Protein AF-0000000082583449 (afdb_homodimer)

InterPro domains:
  IPR032808 DoxX family [PF07681] (13-116)

Organism: NCBI:txid2716538

Sequence (342 aa):
MKFFRDKRFAILWTVLRIWLGYEWISAAIEKVSNPTWVGSKAGVAITGFLKGSLSKATGDHPLVQGWYASFVQSVALPNAKVFSYLVAYGELLVGISLILGALTIVGLLAGAFMNLNYMLAGTTSTNPNLYTVAILLMAAGSNAYIFGLDKFIVPRLSKLFNKNSNIKTLTMKFFRDKRFAILWTVLRIWLGYEWISAAIEKVSNPTWVGSKAGVAITGFLKGSLSKATGDHPLVQGWYASFVQSVALPNAKVFSYLVAYGELLVGISLILGALTIVGLLAGAFMNLNYMLAGTTSTNPNLYTVAILLMAAGSNAYIFGLDKFIVPRLSKLFNKNSNIKTLT

Structure (mmCIF, N/CA/C/O backbone):
data_AF-0000000082583449-model_v1
#
loop_
_entity.id
_entity.type
_entity.pdbx_description
1 polymer 'DoxX family membrane protein'
#
loop_
_atom_site.group_PDB
_atom_site.id
_atom_site.type_symbol
_atom_site.label_atom_id
_atom_site.label_alt_id
_atom_site.label_comp_id
_atom_site.label_asym_id
_atom_site.label_entity_id
_atom_site.label_seq_id
_atom_site.pdbx_PDB_ins_code
_atom_site.Cartn_x
_atom_site.Cartn_y
_atom_site.Cartn_z
_atom_site.occupancy
_atom_site.B_iso_or_equiv
_atom_site.auth_seq_id
_atom_site.auth_comp_id
_atom_site.auth_asym_id
_atom_site.auth_atom_id
_atom_site.pdbx_PDB_model_num
ATOM 1 N N . MET A 1 1 ? -4.109 26.031 0.814 1 35.31 1 MET A N 1
ATOM 2 C CA . MET A 1 1 ? -5.43 25.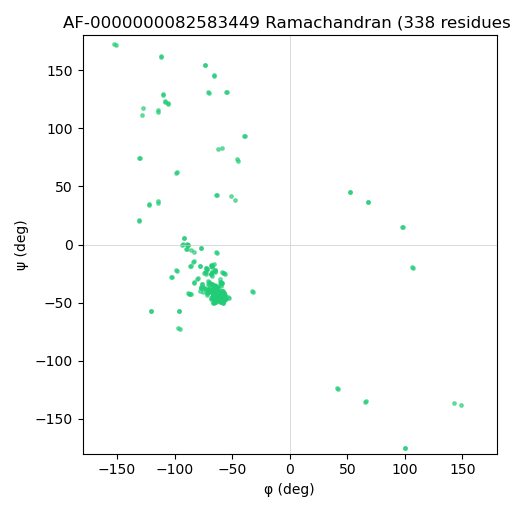406 0.814 1 35.31 1 MET A CA 1
ATOM 3 C C . MET A 1 1 ? -6.16 25.688 -0.494 1 35.31 1 MET A C 1
ATOM 5 O O . MET A 1 1 ? -7.145 25.016 -0.812 1 35.31 1 MET A O 1
ATOM 9 N N . LYS A 1 2 ? -5.793 26.859 -0.984 1 42.44 2 LYS A N 1
ATOM 10 C CA . LYS A 1 2 ? -6.324 27.453 -2.207 1 42.44 2 LYS A CA 1
ATOM 11 C C . LYS A 1 2 ? -5.902 26.656 -3.436 1 42.44 2 LYS A C 1
ATOM 13 O O . LYS A 1 2 ? -6.629 26.609 -4.434 1 42.44 2 LYS A O 1
ATOM 18 N N . PHE A 1 3 ? -4.715 26.172 -3.369 1 43.25 3 PHE A N 1
ATOM 19 C CA . PHE A 1 3 ? -4.137 25.5 -4.531 1 43.25 3 PHE A CA 1
ATOM 20 C C . PHE A 1 3 ? -4.926 24.25 -4.883 1 43.25 3 PHE A C 1
ATOM 22 O O . PHE A 1 3 ? -5.113 23.938 -6.062 1 43.25 3 PHE A O 1
ATOM 29 N N . PHE A 1 4 ? -5.227 23.375 -3.959 1 48.16 4 PHE A N 1
ATOM 30 C CA . PHE A 1 4 ? -5.992 22.156 -4.191 1 48.16 4 PHE A CA 1
ATOM 31 C C . PHE A 1 4 ? -7.445 22.469 -4.52 1 48.16 4 PHE A C 1
ATOM 33 O O . PHE A 1 4 ? -8.219 21.594 -4.883 1 48.16 4 PHE A O 1
ATOM 40 N N . ARG A 1 5 ? -7.895 23.703 -4.203 1 51.31 5 ARG A N 1
ATOM 41 C CA . ARG A 1 5 ? -9.273 24.125 -4.426 1 51.31 5 ARG A CA 1
ATOM 42 C C . ARG A 1 5 ? -9.469 24.656 -5.84 1 51.31 5 ARG A C 1
ATOM 44 O O . ARG A 1 5 ? -10.508 25.234 -6.16 1 51.31 5 ARG A O 1
ATOM 51 N N . ASP A 1 6 ? -8.297 24.703 -6.516 1 60.25 6 ASP A N 1
ATOM 52 C CA . ASP A 1 6 ? -8.453 25.281 -7.852 1 60.25 6 ASP A CA 1
ATOM 53 C C . ASP A 1 6 ? -9.211 24.328 -8.773 1 60.25 6 ASP A C 1
ATOM 55 O O . ASP A 1 6 ? -9.203 23.109 -8.57 1 60.25 6 ASP A O 1
ATOM 59 N N . LYS A 1 7 ? -10.188 24.781 -9.469 1 63.19 7 LYS A N 1
ATOM 60 C CA . LYS A 1 7 ? -11.023 24.109 -10.453 1 63.19 7 LYS A CA 1
ATOM 61 C C . LYS A 1 7 ? -10.227 23.047 -11.219 1 63.19 7 LYS A C 1
ATOM 63 O O . LYS A 1 7 ? -10.758 22 -11.562 1 63.19 7 LYS A O 1
ATOM 68 N N . ARG A 1 8 ? -9.086 23.328 -11.523 1 65.38 8 ARG A N 1
ATOM 69 C CA . ARG A 1 8 ? -8.234 22.422 -12.281 1 65.38 8 ARG A CA 1
ATOM 70 C C . ARG A 1 8 ? -7.91 21.172 -11.469 1 65.38 8 ARG A C 1
ATOM 72 O O . ARG A 1 8 ? -7.902 20.062 -12 1 65.38 8 ARG A O 1
ATOM 79 N N . PHE A 1 9 ? -7.777 21.375 -10.25 1 73.06 9 PHE A N 1
ATOM 80 C CA . PHE A 1 9 ? -7.484 20.234 -9.391 1 73.06 9 PHE A CA 1
ATOM 81 C C . PHE A 1 9 ? -8.719 19.359 -9.211 1 73.06 9 PHE A C 1
ATOM 83 O O . PHE A 1 9 ? -8.609 18.125 -9.094 1 73.06 9 PHE A O 1
ATOM 90 N N . ALA A 1 10 ? -9.781 20 -9.414 1 76.69 10 ALA A N 1
ATOM 91 C CA . ALA A 1 10 ? -11.023 19.25 -9.305 1 76.69 10 ALA A CA 1
ATOM 92 C C . ALA A 1 10 ? -11.195 18.281 -10.477 1 76.69 10 ALA A C 1
ATOM 94 O O . ALA A 1 10 ? -11.656 17.156 -10.305 1 76.69 10 ALA A O 1
ATOM 95 N N . ILE A 1 11 ? -10.859 18.719 -11.602 1 83.56 11 ILE A N 1
ATOM 96 C CA . ILE A 1 11 ? -10.945 17.891 -12.797 1 83.56 11 ILE A CA 1
ATOM 97 C C . ILE A 1 11 ? -9.977 16.719 -12.688 1 83.56 11 ILE A C 1
ATOM 99 O O . ILE A 1 11 ? -10.32 15.578 -13.016 1 83.56 11 ILE A O 1
ATOM 103 N N . LEU A 1 12 ? -8.805 16.969 -12.242 1 89.25 12 LEU A N 1
ATOM 104 C CA . LEU A 1 12 ? -7.797 15.93 -12.086 1 89.25 12 LEU A CA 1
ATOM 105 C C . LEU A 1 12 ? -8.273 14.852 -11.117 1 89.25 12 LEU A C 1
ATOM 107 O O . LEU A 1 12 ? -8.156 13.656 -11.406 1 89.25 12 LEU A O 1
ATOM 111 N N . TRP A 1 13 ? -8.82 15.32 -10.016 1 90.62 13 TRP A N 1
ATOM 112 C CA . TRP A 1 13 ? -9.297 14.375 -9.016 1 90.62 13 TRP A CA 1
ATOM 113 C C . TRP A 1 13 ? -10.461 13.555 -9.555 1 90.62 13 TRP A C 1
ATOM 115 O O . TRP A 1 13 ? -10.57 12.359 -9.266 1 90.62 13 TRP A O 1
ATOM 125 N N . THR A 1 14 ? -11.289 14.164 -10.305 1 90.69 14 THR A N 1
ATOM 126 C CA . THR A 1 14 ? -12.422 13.461 -10.883 1 90.69 14 THR A CA 1
ATOM 127 C C . THR A 1 14 ? -11.953 12.422 -11.898 1 90.69 14 THR A C 1
ATOM 129 O O . THR A 1 14 ? -12.469 11.297 -11.93 1 90.69 14 THR A O 1
ATOM 132 N N . VAL A 1 15 ? -11.023 12.758 -12.727 1 93.5 15 VAL A N 1
ATOM 133 C CA . VAL A 1 15 ? -10.492 11.836 -13.727 1 93.5 15 VAL A CA 1
ATOM 134 C C . VAL A 1 15 ? -9.859 10.633 -13.031 1 93.5 15 VAL A C 1
ATOM 136 O O . VAL A 1 15 ? -10.062 9.492 -13.445 1 93.5 15 VAL A O 1
ATOM 139 N N . LEU A 1 16 ? -9.102 10.93 -11.977 1 95.56 16 LEU A N 1
ATOM 140 C CA . LEU A 1 16 ? -8.484 9.852 -11.211 1 95.56 16 LEU A CA 1
ATOM 141 C C . LEU A 1 16 ? -9.539 8.953 -10.578 1 95.56 16 LEU A C 1
ATOM 143 O O . LEU A 1 16 ? -9.391 7.727 -10.562 1 95.56 16 LEU A O 1
ATOM 147 N N . ARG A 1 17 ? -10.516 9.586 -10.047 1 95.81 17 ARG A N 1
ATOM 148 C CA . ARG A 1 17 ? -11.594 8.82 -9.422 1 95.81 17 ARG A CA 1
ATOM 149 C C . ARG A 1 17 ? -12.273 7.91 -10.43 1 95.81 17 ARG A C 1
ATOM 151 O O . ARG A 1 17 ? -12.508 6.73 -10.156 1 95.81 17 ARG A O 1
ATOM 158 N N . ILE A 1 18 ? -12.609 8.414 -11.586 1 96.5 18 ILE A N 1
ATOM 159 C CA . ILE A 1 18 ? -13.273 7.656 -12.641 1 96.5 18 ILE A CA 1
ATOM 160 C C . ILE A 1 18 ? -12.359 6.543 -13.133 1 96.5 18 ILE A C 1
ATOM 162 O O . ILE A 1 18 ? -12.812 5.418 -13.375 1 96.5 18 ILE A O 1
ATOM 166 N N . TRP A 1 19 ? -11.117 6.879 -13.328 1 97.88 19 TRP A N 1
ATOM 167 C CA . TRP A 1 19 ? -10.148 5.859 -13.727 1 97.88 19 TRP A CA 1
ATOM 168 C C . TRP A 1 19 ? -10.094 4.734 -12.695 1 97.88 19 TRP A C 1
ATOM 170 O O . TRP A 1 19 ? -10.109 3.555 -13.062 1 97.88 19 TRP A O 1
ATOM 180 N N . LEU A 1 20 ? -9.953 5.086 -11.445 1 98.25 20 LEU A N 1
ATOM 181 C CA . LEU A 1 20 ? -9.93 4.102 -10.367 1 98.25 20 LEU A CA 1
ATOM 182 C C . LEU A 1 20 ? -11.195 3.244 -10.391 1 98.25 20 LEU A C 1
ATOM 184 O O . LEU A 1 20 ? -11.117 2.023 -10.242 1 98.25 20 LEU A O 1
ATOM 188 N N . GLY A 1 21 ? -12.328 3.908 -10.523 1 98.25 21 GLY A N 1
ATOM 189 C CA . GLY A 1 21 ? -13.578 3.17 -10.641 1 98.25 21 GLY A CA 1
ATOM 190 C C . GLY A 1 21 ? -13.578 2.188 -11.797 1 98.25 21 GLY A C 1
ATOM 191 O O . GLY A 1 21 ? -14.062 1.062 -11.664 1 98.25 21 GLY A O 1
ATOM 192 N N . TYR A 1 22 ? -13.094 2.631 -12.914 1 98.44 22 TYR A N 1
ATOM 193 C CA . TYR A 1 22 ? -13.023 1.774 -14.094 1 98.44 22 TYR A CA 1
ATOM 194 C C . TYR A 1 22 ? -12.172 0.539 -13.82 1 98.44 22 TYR A C 1
ATOM 196 O O . TYR A 1 22 ? -12.516 -0.565 -14.25 1 98.44 22 TYR A O 1
ATOM 204 N N . GLU A 1 23 ? -11 0.709 -13.133 1 98.31 23 GLU A N 1
ATOM 205 C CA . GLU A 1 23 ? -10.148 -0.421 -12.781 1 98.31 23 GLU A CA 1
ATOM 206 C C . GLU A 1 23 ? -10.906 -1.447 -11.945 1 98.31 23 GLU A C 1
ATOM 208 O O . GLU A 1 23 ? -10.797 -2.652 -12.188 1 98.31 23 GLU A O 1
ATOM 213 N N . TRP A 1 24 ? -11.688 -0.946 -11.023 1 98.62 24 TRP A N 1
ATOM 214 C CA . TRP A 1 24 ? -12.43 -1.846 -10.148 1 98.62 24 TRP A CA 1
ATOM 215 C C . TRP A 1 24 ? -13.555 -2.537 -10.906 1 98.62 24 TRP A C 1
ATOM 217 O O . TRP A 1 24 ? -13.805 -3.73 -10.719 1 98.62 24 TRP A O 1
ATOM 227 N N . ILE A 1 25 ? -14.234 -1.863 -11.789 1 98.44 25 ILE A N 1
ATOM 228 C CA . ILE A 1 25 ? -15.336 -2.438 -12.562 1 98.44 25 ILE A CA 1
ATOM 229 C C . ILE A 1 25 ? -14.797 -3.504 -13.508 1 98.44 25 ILE A C 1
ATOM 231 O O . ILE A 1 25 ? -15.398 -4.566 -13.672 1 98.44 25 ILE A O 1
ATOM 235 N N . SER A 1 26 ? -13.703 -3.217 -14.164 1 97.69 26 SER A N 1
ATOM 236 C CA . SER A 1 26 ? -13.086 -4.172 -15.078 1 97.69 26 SER A CA 1
ATOM 237 C C . SER A 1 26 ? -12.758 -5.48 -14.367 1 97.69 26 SER A C 1
ATOM 239 O O . SER A 1 26 ? -13.031 -6.562 -14.883 1 97.69 26 SER A O 1
ATOM 241 N N . ALA A 1 27 ? -12.117 -5.367 -13.219 1 96.81 27 ALA A N 1
ATOM 242 C CA . ALA A 1 27 ? -11.805 -6.555 -12.43 1 96.81 27 ALA A CA 1
ATOM 243 C C . ALA A 1 27 ? -13.078 -7.285 -12.008 1 96.81 27 ALA A C 1
ATOM 245 O O . ALA A 1 27 ? -13.125 -8.516 -12.023 1 96.81 27 ALA A O 1
ATOM 246 N N . ALA A 1 28 ? -14.102 -6.531 -11.625 1 98.12 28 ALA A N 1
ATOM 247 C CA . ALA A 1 28 ? -15.367 -7.109 -11.164 1 98.12 28 ALA A CA 1
ATOM 248 C C . ALA A 1 28 ? -16.062 -7.867 -12.289 1 98.12 28 ALA A C 1
ATOM 250 O O . ALA A 1 28 ? -16.609 -8.945 -12.07 1 98.12 28 ALA A O 1
ATOM 251 N N . ILE A 1 29 ? -16.109 -7.289 -13.469 1 97.5 29 ILE A N 1
ATOM 252 C CA . ILE A 1 29 ? -16.797 -7.895 -14.602 1 97.5 29 ILE A CA 1
ATOM 253 C C . ILE A 1 29 ? -16.156 -9.242 -14.938 1 97.5 29 ILE A C 1
ATOM 255 O O . ILE A 1 29 ? -16.844 -10.211 -15.242 1 97.5 29 ILE A O 1
ATOM 259 N N . GLU A 1 30 ? -14.836 -9.336 -14.891 1 95.12 30 GLU A N 1
ATOM 260 C CA . GLU A 1 30 ? -14.125 -10.586 -15.141 1 95.12 30 GLU A CA 1
ATOM 261 C C . GLU A 1 30 ? -14.539 -11.664 -14.133 1 95.12 30 GLU A C 1
ATOM 263 O O . GLU A 1 30 ? -14.633 -12.836 -14.484 1 95.12 30 GLU A O 1
ATOM 268 N N . LYS A 1 31 ? -14.859 -11.234 -12.906 1 97 31 LYS A N 1
ATOM 269 C CA . LYS A 1 31 ? -15.188 -12.195 -11.859 1 97 31 LYS A CA 1
ATOM 270 C C . LYS A 1 31 ? -16.672 -12.539 -11.875 1 97 31 LYS A C 1
ATOM 272 O O . LYS A 1 31 ? -17.047 -13.703 -11.773 1 97 31 LYS A O 1
ATOM 277 N N . VAL A 1 32 ? -17.5 -11.562 -12.047 1 96.88 32 VAL A N 1
ATOM 278 C CA . VAL A 1 32 ? -18.953 -11.758 -11.984 1 96.88 32 VAL A CA 1
ATOM 279 C C . VAL A 1 32 ? -19.422 -12.594 -13.172 1 96.88 32 VAL A C 1
ATOM 281 O O . VAL A 1 32 ? -20.406 -13.328 -13.07 1 96.88 32 VAL A O 1
ATOM 284 N N . SER A 1 33 ? -18.672 -12.562 -14.242 1 95.75 33 SER A N 1
ATOM 285 C CA . SER A 1 33 ? -19.031 -13.305 -15.445 1 95.75 33 SER A CA 1
ATOM 286 C C . SER A 1 33 ? -18.391 -14.688 -15.461 1 95.75 33 SER A C 1
ATOM 288 O O . SER A 1 33 ? -18.547 -15.438 -16.422 1 95.75 33 SER A O 1
ATOM 290 N N . ASN A 1 34 ? -17.656 -15.031 -14.484 1 96 34 ASN A N 1
ATOM 291 C CA . ASN A 1 34 ? -16.922 -16.281 -14.398 1 96 34 ASN A CA 1
ATOM 292 C C . ASN A 1 34 ? -17.578 -17.25 -13.422 1 96 34 ASN A C 1
ATOM 294 O O . ASN A 1 34 ? -17.656 -16.984 -12.219 1 96 34 ASN A O 1
ATOM 298 N N . PRO A 1 35 ? -17.969 -18.484 -13.875 1 95.94 35 PRO A N 1
ATOM 299 C CA . PRO A 1 35 ? -18.688 -19.438 -13.023 1 95.94 35 PRO A CA 1
ATOM 300 C C . PRO A 1 35 ? -17.828 -19.969 -11.883 1 95.94 35 PRO A C 1
ATOM 302 O O . PRO A 1 35 ? -18.359 -20.516 -10.914 1 95.94 35 PRO A O 1
ATOM 305 N N . THR A 1 36 ? -16.547 -19.812 -12 1 96.5 36 THR A N 1
ATOM 306 C CA . THR A 1 36 ? -15.688 -20.312 -10.938 1 96.5 36 THR A CA 1
ATOM 307 C C . THR A 1 36 ? -15.594 -19.297 -9.805 1 96.5 36 THR A C 1
ATOM 309 O O . THR A 1 36 ? -15.141 -19.625 -8.703 1 96.5 36 THR A O 1
ATOM 312 N N . TRP A 1 37 ? -16.047 -18.016 -10.109 1 96.25 37 TRP A N 1
ATOM 313 C CA . TRP A 1 37 ? -16.094 -16.984 -9.07 1 96.25 37 TRP A CA 1
ATOM 314 C C . TRP A 1 37 ? -17.484 -16.891 -8.469 1 96.25 37 TRP A C 1
ATOM 316 O O . TRP A 1 37 ? -17.641 -16.953 -7.242 1 96.25 37 TRP A O 1
ATOM 326 N N . VAL A 1 38 ? -18.391 -16.641 -9.477 1 93.44 38 VAL A N 1
ATOM 327 C CA . VAL A 1 38 ? -19.781 -16.5 -9.07 1 93.44 38 VAL A CA 1
ATOM 328 C C . VAL A 1 38 ? -20.656 -17.438 -9.906 1 93.44 38 VAL A C 1
ATOM 330 O O . VAL A 1 38 ? -20.391 -17.641 -11.094 1 93.44 38 VAL A O 1
ATOM 333 N N . GLY A 1 39 ? -21.359 -18.453 -9.305 1 92.44 39 GLY A N 1
ATOM 334 C CA . GLY A 1 39 ? -22.203 -19.359 -10.078 1 92.44 39 GLY A CA 1
ATOM 335 C C . GLY A 1 39 ? -22.156 -20.781 -9.57 1 92.44 39 GLY A C 1
ATOM 336 O O . GLY A 1 39 ? -22.109 -21.016 -8.359 1 92.44 39 GLY A O 1
ATOM 337 N N . SER A 1 40 ? -22.047 -21.812 -10.641 1 93.81 40 SER A N 1
ATOM 338 C CA . SER A 1 40 ? -22.188 -23.234 -10.328 1 93.81 40 SER A CA 1
ATOM 339 C C . SER A 1 40 ? -20.953 -23.766 -9.617 1 93.81 40 SER A C 1
ATOM 341 O O . SER A 1 40 ? -21.047 -24.734 -8.852 1 93.81 40 SER A O 1
ATOM 343 N N . LYS A 1 41 ? -19.844 -23.141 -9.812 1 97 41 LYS A N 1
ATOM 344 C CA . LYS A 1 41 ? -18.594 -23.578 -9.188 1 97 41 LYS A CA 1
ATOM 345 C C . LYS A 1 41 ? -17.984 -22.469 -8.328 1 97 41 LYS A C 1
ATOM 347 O O . LYS A 1 41 ? -16.766 -22.312 -8.266 1 97 41 LYS A O 1
ATOM 352 N N . ALA A 1 42 ? -18.875 -21.734 -7.746 1 96.38 42 ALA A N 1
ATOM 353 C CA . ALA A 1 42 ? -18.422 -20.594 -6.941 1 96.38 42 ALA A CA 1
ATOM 354 C C . ALA A 1 42 ? -17.438 -21.031 -5.871 1 96.38 42 ALA A C 1
ATOM 356 O O . ALA A 1 42 ? -17.641 -22.047 -5.203 1 96.38 42 ALA A O 1
ATOM 357 N N . GLY A 1 43 ? -16.312 -20.266 -5.828 1 97.25 43 GLY A N 1
ATOM 358 C CA . GLY A 1 43 ? -15.336 -20.562 -4.793 1 97.25 43 GLY A CA 1
ATOM 359 C C . GLY A 1 43 ? -14.086 -21.234 -5.332 1 97.25 43 GLY A C 1
ATOM 360 O O . GLY A 1 43 ? -13.039 -21.219 -4.68 1 97.25 43 GLY A O 1
ATOM 361 N N . VAL A 1 44 ? -14.18 -21.828 -6.504 1 97.19 44 VAL A N 1
ATOM 362 C CA . VAL A 1 44 ? -13.047 -22.547 -7.07 1 97.19 44 VAL A CA 1
ATOM 363 C C . VAL A 1 44 ? -11.914 -21.594 -7.383 1 97.19 44 VAL A C 1
ATOM 365 O O . VAL A 1 44 ? -10.758 -21.828 -7.02 1 97.19 44 VAL A O 1
ATOM 368 N N . ALA A 1 45 ? -12.195 -20.516 -8.055 1 96.25 45 ALA A N 1
ATOM 369 C CA . ALA A 1 45 ? -11.172 -19.562 -8.461 1 96.25 45 ALA A CA 1
ATOM 370 C C . ALA A 1 45 ? -10.469 -18.953 -7.25 1 96.25 45 ALA A C 1
ATOM 372 O O . ALA A 1 45 ? -9.234 -18.906 -7.203 1 96.25 45 ALA A O 1
ATOM 373 N N . ILE A 1 46 ? -11.25 -18.547 -6.266 1 97.12 46 ILE A N 1
ATOM 374 C CA . ILE A 1 46 ? -10.625 -17.891 -5.117 1 97.12 46 ILE A CA 1
ATOM 375 C C . ILE A 1 46 ? -9.836 -18.922 -4.305 1 97.12 46 ILE A C 1
ATOM 377 O O . ILE A 1 46 ? -8.852 -18.562 -3.652 1 97.12 46 ILE A O 1
ATOM 381 N N . THR A 1 47 ? -10.297 -20.172 -4.285 1 97.81 47 THR A N 1
ATOM 382 C CA . THR A 1 47 ? -9.523 -21.219 -3.621 1 97.81 47 THR A CA 1
ATOM 383 C C . THR A 1 47 ? -8.117 -21.312 -4.203 1 97.81 47 THR A C 1
ATOM 385 O O . THR A 1 47 ? -7.141 -21.422 -3.459 1 97.81 47 THR A O 1
ATOM 388 N N . GLY A 1 48 ? -8.047 -21.297 -5.547 1 95.75 48 GLY A N 1
ATOM 389 C CA . GLY A 1 48 ? -6.734 -21.266 -6.176 1 95.75 48 GLY A CA 1
ATOM 390 C C . GLY A 1 48 ? -5.898 -20.078 -5.742 1 95.75 48 GLY A C 1
ATOM 391 O O . GLY A 1 48 ? -4.707 -20.219 -5.465 1 95.75 48 GLY A O 1
ATOM 392 N N . PHE A 1 49 ? -6.523 -18.938 -5.703 1 95.25 49 PHE A N 1
ATOM 393 C CA . PHE A 1 49 ? -5.875 -17.719 -5.262 1 95.25 49 PHE A CA 1
ATOM 394 C C . PHE A 1 49 ? -5.379 -17.844 -3.828 1 95.25 49 PHE A C 1
ATOM 396 O O . PHE A 1 49 ? -4.238 -17.484 -3.525 1 95.25 49 PHE A O 1
ATOM 403 N N . LEU A 1 50 ? -6.215 -18.297 -2.934 1 97.88 50 LEU A N 1
ATOM 404 C CA . LEU A 1 50 ? -5.898 -18.438 -1.517 1 97.88 50 LEU A CA 1
ATOM 405 C C . LEU A 1 50 ? -4.781 -19.453 -1.304 1 97.88 50 LEU A C 1
ATOM 407 O O . LEU A 1 50 ? -3.887 -19.234 -0.485 1 97.88 50 LEU A O 1
ATOM 411 N N . LYS A 1 51 ? -4.781 -20.531 -2.029 1 97.75 51 LYS A N 1
ATOM 412 C CA . LYS A 1 51 ? -3.707 -21.516 -1.947 1 97.75 51 LYS A CA 1
ATOM 413 C C . LYS A 1 51 ? -2.387 -20.938 -2.443 1 97.75 51 LYS A C 1
ATOM 415 O O . LYS A 1 51 ? -1.321 -21.25 -1.913 1 97.75 51 LYS A O 1
ATOM 420 N N . GLY A 1 52 ? -2.523 -20.156 -3.486 1 96 52 GLY A N 1
ATOM 421 C CA . GLY A 1 52 ? -1.345 -19.438 -3.936 1 96 52 GLY A CA 1
ATOM 422 C C . GLY A 1 52 ? -0.763 -18.516 -2.871 1 96 52 GLY A C 1
ATOM 423 O O . GLY A 1 52 ? 0.458 -18.438 -2.723 1 96 52 GLY A O 1
ATOM 424 N N . SER A 1 53 ? -1.633 -17.828 -2.197 1 97.5 53 SER A N 1
ATOM 425 C CA . SER A 1 53 ? -1.207 -16.984 -1.091 1 97.5 53 SER A CA 1
ATOM 426 C C . SER A 1 53 ? -0.473 -17.781 -0.024 1 97.5 53 SER A C 1
ATOM 428 O O . SER A 1 53 ? 0.566 -17.359 0.479 1 97.5 53 SER A O 1
ATOM 430 N N . LEU A 1 54 ? -0.984 -18.953 0.334 1 97.94 54 LEU A N 1
ATOM 431 C CA . LEU A 1 54 ? -0.371 -19.797 1.35 1 97.94 54 LEU A CA 1
ATOM 432 C C . LEU A 1 54 ? 1.004 -20.281 0.899 1 97.94 54 LEU A C 1
ATOM 434 O O . LEU A 1 54 ? 1.916 -20.422 1.717 1 97.94 54 LEU A O 1
ATOM 438 N N . SER A 1 55 ? 1.133 -20.547 -0.366 1 96.81 55 SER A N 1
ATOM 439 C CA . SER A 1 55 ? 2.424 -20.984 -0.891 1 96.81 55 SER A CA 1
ATOM 440 C C . SER A 1 55 ? 3.471 -19.875 -0.759 1 96.81 55 SER A C 1
ATOM 442 O O . SER A 1 55 ? 4.672 -20.156 -0.723 1 96.81 55 SER A O 1
ATOM 444 N N . LYS A 1 56 ? 3.027 -18.672 -0.683 1 96.62 56 LYS A N 1
ATOM 445 C CA . LYS A 1 56 ? 3.924 -17.516 -0.603 1 96.62 56 LYS A CA 1
ATOM 446 C C . LYS A 1 56 ? 4.277 -17.203 0.846 1 96.62 56 LYS A C 1
ATOM 448 O O . LYS A 1 56 ? 4.984 -16.219 1.117 1 96.62 56 LYS A O 1
ATOM 453 N N . ALA A 1 57 ? 3.752 -17.953 1.776 1 97.44 57 ALA A N 1
ATOM 454 C CA . ALA A 1 57 ? 4.012 -17.75 3.197 1 97.44 57 ALA A CA 1
ATOM 455 C C . ALA A 1 57 ? 5.195 -18.594 3.668 1 97.44 57 ALA A C 1
ATOM 457 O O . ALA A 1 57 ? 5.555 -18.562 4.848 1 97.44 57 ALA A O 1
ATOM 458 N N . THR A 1 58 ? 5.832 -19.234 2.752 1 93.38 58 TH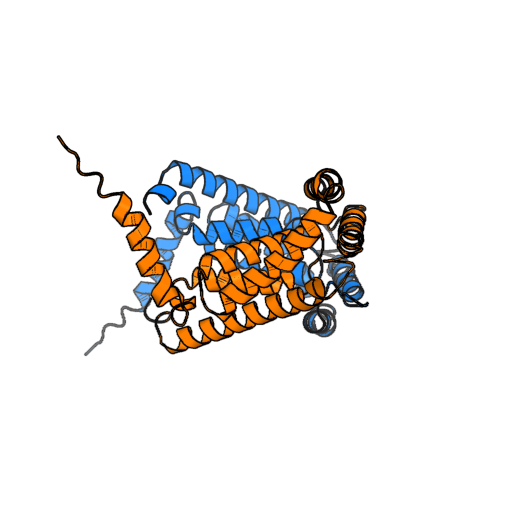R A N 1
ATOM 459 C CA . THR A 1 58 ? 6.914 -20.141 3.094 1 93.38 58 THR A CA 1
ATOM 460 C C . THR A 1 58 ? 8.258 -19.594 2.613 1 93.38 58 THR A C 1
ATOM 462 O O . THR A 1 58 ? 8.305 -18.641 1.844 1 93.38 58 THR A O 1
ATOM 465 N N . GLY A 1 59 ? 9.375 -20.156 3.201 1 89.25 59 GLY A N 1
ATOM 466 C CA . GLY A 1 59 ? 10.711 -19.766 2.775 1 89.25 59 GLY A CA 1
ATOM 467 C C . GLY A 1 59 ? 11.359 -18.766 3.701 1 89.25 59 GLY A C 1
ATOM 468 O O . GLY A 1 59 ? 10.766 -18.344 4.699 1 89.25 59 GLY A O 1
ATOM 469 N N . ASP A 1 60 ? 12.609 -18.281 3.277 1 84.69 60 ASP A N 1
ATOM 470 C CA . ASP A 1 60 ? 13.43 -17.422 4.125 1 84.69 60 ASP A CA 1
ATOM 471 C C . ASP A 1 60 ? 12.891 -15.992 4.152 1 84.69 60 ASP A C 1
ATOM 473 O O . ASP A 1 60 ? 13.008 -15.297 5.164 1 84.69 60 ASP A O 1
ATOM 477 N N . HIS A 1 61 ? 12.344 -15.531 3.105 1 87.12 61 HIS A N 1
ATOM 478 C CA . HIS A 1 61 ? 11.773 -14.195 3 1 87.12 61 HIS A CA 1
ATOM 479 C C . HIS A 1 61 ? 10.367 -14.242 2.414 1 87.12 61 HIS A C 1
ATOM 481 O O . HIS A 1 61 ? 10.156 -13.836 1.268 1 87.12 61 HIS A O 1
ATOM 487 N N . PRO A 1 62 ? 9.461 -14.703 3.311 1 95 62 PRO A N 1
ATOM 488 C CA . PRO A 1 62 ? 8.109 -14.914 2.789 1 95 62 PRO A CA 1
ATOM 489 C C . PRO A 1 62 ? 7.434 -13.609 2.365 1 95 62 PRO A C 1
ATOM 491 O O . PRO A 1 62 ? 7.617 -12.578 3.012 1 95 62 PRO A O 1
ATOM 494 N N . LEU A 1 63 ? 6.633 -13.742 1.313 1 95.81 63 LEU A N 1
ATOM 495 C CA . LEU A 1 63 ? 5.852 -12.609 0.827 1 95.81 63 LEU A CA 1
ATOM 496 C C . LEU A 1 63 ? 4.598 -12.414 1.673 1 95.81 63 LEU A C 1
ATOM 498 O O . LEU A 1 63 ? 4.07 -11.305 1.765 1 95.81 63 LEU A O 1
ATOM 502 N N . VAL A 1 64 ? 4.098 -13.492 2.225 1 98.12 64 VAL A N 1
ATOM 503 C CA . VAL A 1 64 ? 2.902 -13.453 3.062 1 98.12 64 VAL A CA 1
ATOM 504 C C . VAL A 1 64 ? 3.283 -13.719 4.516 1 98.12 64 VAL A C 1
ATOM 506 O O . VAL A 1 64 ? 3.969 -14.703 4.816 1 98.12 64 VAL A O 1
ATOM 509 N N . GLN A 1 65 ? 2.832 -12.859 5.355 1 97.38 65 GLN A N 1
ATOM 510 C CA . GLN A 1 65 ? 3.174 -12.969 6.77 1 97.38 65 GLN A CA 1
ATOM 511 C C . GLN A 1 65 ? 2.414 -14.117 7.43 1 97.38 65 GLN A C 1
ATOM 513 O O . GLN A 1 65 ? 1.28 -14.422 7.047 1 97.38 65 GLN A O 1
ATOM 518 N N . GLY A 1 66 ? 2.998 -14.633 8.5 1 97.12 66 GLY A N 1
ATOM 519 C CA . GLY A 1 66 ? 2.438 -15.789 9.188 1 97.12 66 GLY A CA 1
ATOM 520 C C . GLY A 1 66 ? 1.019 -15.555 9.672 1 97.12 66 GLY A C 1
ATOM 521 O O . GLY A 1 66 ? 0.151 -16.422 9.5 1 97.12 66 GLY A O 1
ATOM 522 N N . TRP A 1 67 ? 0.82 -14.438 10.281 1 97.5 67 TRP A N 1
ATOM 523 C CA . TRP A 1 67 ? -0.5 -14.18 10.844 1 97.5 67 TRP A CA 1
ATOM 524 C C . TRP A 1 67 ? -1.56 -14.117 9.75 1 97.5 67 TRP A C 1
ATOM 526 O O . TRP A 1 67 ? -2.705 -14.523 9.961 1 97.5 67 TRP A O 1
ATOM 536 N N . TYR A 1 68 ? -1.261 -13.594 8.617 1 98.31 68 TYR A N 1
ATOM 537 C CA . TYR A 1 68 ? -2.23 -13.523 7.535 1 98.31 68 TYR A CA 1
ATOM 538 C C . TYR A 1 68 ? -2.449 -14.891 6.898 1 98.31 68 TYR A C 1
ATOM 540 O O . TYR A 1 68 ? -3.566 -15.227 6.5 1 98.31 68 TYR A O 1
ATOM 548 N N . ALA A 1 69 ? -1.346 -15.672 6.781 1 98.38 69 ALA A N 1
ATOM 549 C CA . ALA A 1 69 ? -1.469 -17.047 6.305 1 98.38 69 ALA A CA 1
ATOM 550 C C . ALA A 1 69 ? -2.414 -17.844 7.195 1 98.38 69 ALA A C 1
ATOM 552 O O . ALA A 1 69 ? -3.203 -18.656 6.699 1 98.38 69 ALA A O 1
ATOM 553 N N . SER A 1 70 ? -2.283 -17.641 8.477 1 98.38 70 SER A N 1
ATOM 554 C CA . SER A 1 70 ? -3.186 -18.312 9.406 1 98.38 70 SER A CA 1
ATOM 555 C C . SER A 1 70 ? -4.633 -17.906 9.156 1 98.38 70 SER A C 1
ATOM 557 O O . SER A 1 70 ? -5.535 -18.75 9.203 1 98.38 70 SER A O 1
ATOM 559 N N . PHE A 1 71 ? -4.855 -16.672 8.938 1 98.5 71 PHE A N 1
ATOM 560 C CA . PHE A 1 71 ? -6.188 -16.188 8.602 1 98.5 71 PHE A CA 1
ATOM 561 C C . PHE A 1 71 ? -6.691 -16.844 7.32 1 98.5 71 PHE A C 1
ATOM 563 O O . PHE A 1 71 ? -7.84 -17.281 7.25 1 98.5 71 PHE A O 1
ATOM 570 N N . VAL A 1 72 ? -5.84 -16.875 6.289 1 98.19 72 VAL A N 1
ATOM 571 C CA . VAL A 1 72 ? -6.207 -17.469 5.008 1 98.19 72 VAL A CA 1
ATOM 572 C C . VAL A 1 72 ? -6.586 -18.938 5.215 1 98.19 72 VAL A C 1
ATOM 574 O O . VAL A 1 72 ? -7.621 -19.391 4.727 1 98.19 72 VAL A O 1
ATOM 577 N N . GLN A 1 73 ? -5.777 -19.625 5.949 1 98.06 73 GLN A N 1
ATOM 578 C CA . GLN A 1 73 ? -5.945 -21.062 6.152 1 98.06 73 GLN A CA 1
ATOM 579 C C . GLN A 1 73 ? -7.164 -21.359 7.02 1 98.06 73 GLN A C 1
ATOM 581 O O . GLN A 1 73 ? -7.934 -22.281 6.73 1 98.06 73 GLN A O 1
ATOM 586 N N . SER A 1 74 ? -7.402 -20.531 8.023 1 98.38 74 SER A N 1
ATOM 587 C CA . SER A 1 74 ? -8.383 -20.891 9.039 1 98.38 74 SER A CA 1
ATOM 588 C C . SER A 1 74 ? -9.727 -20.203 8.773 1 98.38 74 SER A C 1
ATOM 590 O O . SER A 1 74 ? -10.766 -20.656 9.266 1 98.38 74 SER A O 1
ATOM 592 N N . VAL A 1 75 ? -9.719 -19.156 8.055 1 98.31 75 VAL A N 1
ATOM 593 C CA . VAL A 1 75 ? -10.961 -18.406 7.895 1 98.31 75 VAL A CA 1
ATOM 594 C C . VAL A 1 75 ? -11.336 -18.344 6.418 1 98.31 75 VAL A C 1
ATOM 596 O O . VAL A 1 75 ? -12.422 -18.781 6.023 1 98.31 75 VAL A O 1
ATOM 599 N N . ALA A 1 76 ? -10.508 -17.844 5.621 1 98.19 76 ALA A N 1
ATOM 600 C CA . ALA A 1 76 ? -10.852 -17.547 4.23 1 98.19 76 ALA A CA 1
ATOM 601 C C . ALA A 1 76 ? -11.07 -18.844 3.443 1 98.19 76 ALA A C 1
ATOM 603 O O . ALA A 1 76 ? -12.102 -19 2.785 1 98.19 76 ALA A O 1
ATOM 604 N N . LEU A 1 77 ? -10.188 -19.828 3.559 1 97.88 77 LEU A N 1
ATOM 605 C CA . LEU A 1 77 ? -10.219 -21.031 2.75 1 97.88 77 LEU A CA 1
ATOM 606 C C . LEU A 1 77 ? -11.469 -21.859 3.057 1 97.88 77 LEU A C 1
ATOM 608 O O . LEU A 1 77 ? -12.172 -22.281 2.141 1 97.88 77 LEU A O 1
ATOM 612 N N . PRO A 1 78 ? -11.812 -22.047 4.371 1 98.06 78 PRO A N 1
ATOM 613 C CA . PRO A 1 78 ? -13.023 -22.812 4.664 1 98.06 78 PRO A CA 1
ATOM 614 C C . PRO A 1 78 ? -14.297 -22.094 4.223 1 98.06 78 PRO A C 1
ATOM 616 O O . PRO A 1 78 ? -15.359 -22.703 4.129 1 98.06 78 PRO A O 1
ATOM 619 N N . ASN A 1 79 ? -14.234 -20.797 4.012 1 98.31 79 ASN A N 1
ATOM 620 C CA . ASN A 1 79 ? -15.383 -20 3.576 1 98.31 79 ASN A CA 1
ATOM 621 C C . ASN A 1 79 ? -15.172 -19.422 2.176 1 98.31 79 ASN A C 1
ATOM 623 O O . ASN A 1 79 ? -15.602 -18.312 1.883 1 98.31 79 ASN A O 1
ATOM 627 N N . ALA A 1 80 ? -14.562 -20.188 1.363 1 98 80 ALA A N 1
ATOM 628 C CA . ALA A 1 80 ? -14.125 -19.734 0.043 1 98 80 ALA A CA 1
ATOM 629 C C . ALA A 1 80 ? -15.312 -19.234 -0.785 1 98 80 ALA A C 1
ATOM 631 O O . ALA A 1 80 ? -15.219 -18.219 -1.465 1 98 80 ALA A O 1
ATOM 632 N N . LYS A 1 81 ? -16.391 -19.953 -0.768 1 97.44 81 LYS A N 1
ATOM 633 C CA . LYS A 1 81 ? -17.562 -19.562 -1.568 1 97.44 81 LYS A CA 1
ATOM 634 C C . LYS A 1 81 ? -18.078 -18.188 -1.16 1 97.44 81 LYS A C 1
ATOM 636 O O . LYS A 1 81 ? -18.328 -17.328 -2.016 1 97.44 81 LYS A O 1
ATOM 641 N N . VAL A 1 82 ? -18.203 -17.969 0.11 1 97.44 82 VAL A N 1
ATOM 642 C CA . VAL A 1 82 ? -18.688 -16.688 0.631 1 97.44 82 VAL A CA 1
ATOM 643 C C . VAL A 1 82 ? -17.734 -15.578 0.231 1 97.44 82 VAL A C 1
ATOM 645 O O . VAL A 1 82 ? -18.156 -14.516 -0.223 1 97.44 82 VAL A O 1
ATOM 648 N N . PHE A 1 83 ? -16.453 -15.812 0.394 1 98.06 83 PHE A N 1
ATOM 649 C CA . PHE A 1 83 ? -15.461 -14.805 0.063 1 98.06 83 PHE A CA 1
ATOM 650 C C . PHE A 1 83 ? -15.453 -14.516 -1.434 1 98.06 83 PHE A C 1
ATOM 652 O O . PHE A 1 83 ? -15.203 -13.391 -1.853 1 98.06 83 PHE A O 1
ATOM 659 N N . SER A 1 84 ? -15.688 -15.547 -2.211 1 98.25 84 SER A N 1
ATOM 660 C CA . SER A 1 84 ? -15.742 -15.375 -3.66 1 98.25 84 SER A CA 1
ATOM 661 C C . SER A 1 84 ? -16.812 -14.367 -4.059 1 98.25 84 SER A C 1
ATOM 663 O O . SER A 1 84 ? -16.562 -13.453 -4.844 1 98.25 84 SER A O 1
ATOM 665 N N . TYR A 1 85 ? -17.969 -14.453 -3.48 1 97.75 85 TYR A N 1
ATOM 666 C CA . TYR A 1 85 ? -19.062 -13.531 -3.766 1 97.75 85 TYR A CA 1
ATOM 667 C C . TYR A 1 85 ? -18.75 -12.133 -3.234 1 97.75 85 TYR A C 1
ATOM 669 O O . TYR A 1 85 ? -19.016 -11.133 -3.904 1 97.75 85 TYR A O 1
ATOM 677 N N . LEU A 1 86 ? -18.188 -12.086 -2.059 1 97.69 86 LEU A N 1
ATOM 678 C CA . LEU A 1 86 ? -17.859 -10.812 -1.431 1 97.69 86 LEU A CA 1
ATOM 679 C C . LEU A 1 86 ? -16.859 -10.031 -2.279 1 97.69 86 LEU A C 1
ATOM 681 O O . LEU A 1 86 ? -17.016 -8.828 -2.479 1 97.69 86 LEU A O 1
ATOM 685 N N . VAL A 1 87 ? -15.859 -10.742 -2.736 1 98.12 87 VAL A N 1
ATOM 686 C CA . VAL A 1 87 ? -14.828 -10.094 -3.537 1 98.12 87 VAL A CA 1
ATOM 687 C C . VAL A 1 87 ? -15.422 -9.625 -4.863 1 98.12 87 VAL A C 1
ATOM 689 O O . VAL A 1 87 ? -15.289 -8.461 -5.234 1 98.12 87 VAL A O 1
ATOM 692 N N . ALA A 1 88 ? -16.109 -10.461 -5.574 1 98.25 88 ALA A N 1
ATOM 693 C CA . ALA A 1 88 ? -16.641 -10.156 -6.898 1 98.25 88 ALA A CA 1
ATOM 694 C C . ALA A 1 88 ? -17.625 -8.977 -6.836 1 98.25 88 ALA A C 1
ATOM 696 O O . ALA A 1 88 ? -17.469 -8 -7.566 1 98.25 88 ALA A O 1
ATOM 697 N N . TYR A 1 89 ? -18.516 -9.008 -5.938 1 98.06 89 TYR A N 1
ATOM 698 C CA . TYR A 1 89 ? -19.531 -7.977 -5.879 1 98.06 89 TYR A CA 1
ATOM 699 C C . TYR A 1 89 ? -19.016 -6.746 -5.137 1 98.06 89 TYR A C 1
ATOM 701 O O . TYR A 1 89 ? -19.453 -5.625 -5.41 1 98.06 89 TYR A O 1
ATOM 709 N N . GLY A 1 90 ? -18.156 -7 -4.141 1 98.25 90 GLY A N 1
ATOM 710 C CA . GLY A 1 90 ? -17.516 -5.855 -3.521 1 98.25 90 GLY A CA 1
ATOM 711 C C . GLY A 1 90 ? -16.766 -4.984 -4.516 1 98.25 90 GLY A C 1
ATOM 712 O O . GLY A 1 90 ? -16.859 -3.754 -4.469 1 98.25 90 GLY A O 1
ATOM 713 N N . GLU A 1 91 ? -16.062 -5.656 -5.379 1 98.62 91 GLU A N 1
ATOM 714 C CA . GLU A 1 91 ? -15.344 -4.914 -6.414 1 98.62 91 GLU A CA 1
ATOM 715 C C . GLU A 1 91 ? -16.312 -4.148 -7.312 1 98.62 91 GLU A C 1
ATOM 717 O O . GLU A 1 91 ? -16.047 -3.002 -7.68 1 98.62 91 GLU A O 1
ATOM 722 N N . LEU A 1 92 ? -17.391 -4.73 -7.633 1 98.5 92 LEU A N 1
ATOM 723 C CA . LEU A 1 92 ? -18.406 -4.094 -8.469 1 98.5 92 LEU A CA 1
ATOM 724 C C . LEU A 1 92 ? -18.969 -2.854 -7.789 1 98.5 92 LEU A C 1
ATOM 726 O O . LEU A 1 92 ? -19.062 -1.791 -8.406 1 98.5 92 LEU A O 1
ATOM 730 N N . LEU A 1 93 ? -19.328 -2.986 -6.527 1 98.38 93 LEU A N 1
ATOM 731 C CA . LEU A 1 93 ? -19.938 -1.893 -5.777 1 98.38 93 LEU A CA 1
ATOM 732 C C . LEU A 1 93 ? -18.953 -0.732 -5.621 1 98.38 93 LEU A C 1
ATOM 734 O O . LEU A 1 93 ? -19.344 0.433 -5.73 1 98.38 93 LEU A O 1
ATOM 738 N N . VAL A 1 94 ? -17.688 -1.115 -5.352 1 98.56 94 VAL A N 1
ATOM 739 C CA . VAL A 1 94 ? -16.656 -0.085 -5.258 1 98.56 94 VAL A CA 1
ATOM 740 C C . VAL A 1 94 ? -16.547 0.664 -6.586 1 98.56 94 VAL A C 1
ATOM 742 O O . VAL A 1 94 ? -16.531 1.896 -6.609 1 98.56 94 VAL A O 1
ATOM 745 N N . GLY A 1 95 ? -16.469 -0.096 -7.672 1 98.5 95 GLY A N 1
ATOM 746 C CA . GLY A 1 95 ? -16.391 0.521 -8.984 1 98.5 95 GLY A CA 1
ATOM 747 C C . GLY A 1 95 ? -17.562 1.446 -9.289 1 98.5 95 GLY A C 1
ATOM 748 O O . GLY A 1 95 ? -17.359 2.57 -9.75 1 98.5 95 GLY A O 1
ATOM 749 N N . ILE A 1 96 ? -18.75 1.071 -9 1 97.81 96 ILE A N 1
ATOM 750 C CA . ILE A 1 96 ? -19.953 1.857 -9.242 1 97.81 96 ILE A CA 1
ATOM 751 C C . ILE A 1 96 ? -19.922 3.129 -8.398 1 97.81 96 ILE A C 1
ATOM 753 O O . ILE A 1 96 ? -20.203 4.219 -8.891 1 97.81 96 ILE A O 1
ATOM 757 N N . SER A 1 97 ? -19.625 2.961 -7.164 1 96.56 97 SER A N 1
ATOM 758 C CA . SER A 1 97 ? -19.516 4.094 -6.246 1 96.56 97 SER A CA 1
ATOM 759 C C . SER A 1 97 ? -18.578 5.16 -6.789 1 96.56 97 SER A C 1
ATOM 761 O O . SER A 1 97 ? -18.922 6.344 -6.812 1 96.56 97 SER A O 1
ATOM 763 N N . LEU A 1 98 ? -17.438 4.777 -7.277 1 96.81 98 LEU A N 1
ATOM 764 C CA . LEU A 1 98 ? -16.391 5.711 -7.691 1 96.81 98 LEU A CA 1
ATOM 765 C C . LEU A 1 98 ? -16.734 6.336 -9.039 1 96.81 98 LEU A C 1
ATOM 767 O O . LEU A 1 98 ? -16.453 7.516 -9.266 1 96.81 98 LEU A O 1
ATOM 771 N N . ILE A 1 99 ? -17.297 5.594 -9.906 1 96.38 99 ILE A N 1
ATOM 772 C CA . ILE A 1 99 ? -17.656 6.129 -11.219 1 96.38 99 ILE A CA 1
ATOM 773 C C . ILE A 1 99 ? -18.766 7.16 -11.062 1 96.38 99 ILE A C 1
ATOM 775 O O . ILE A 1 99 ? -18.703 8.242 -11.648 1 96.38 99 ILE A O 1
ATOM 779 N N . LEU A 1 100 ? -19.734 6.93 -10.211 1 94.25 100 LEU A N 1
ATOM 780 C CA . LEU A 1 100 ? -20.891 7.812 -10.047 1 94.25 100 LEU A CA 1
ATOM 781 C C . LEU A 1 100 ? -20.578 8.938 -9.062 1 94.25 100 LEU A C 1
ATOM 783 O O . LEU A 1 100 ? -21.266 9.961 -9.055 1 94.25 100 LEU A O 1
ATOM 787 N N . GLY A 1 101 ? -19.562 8.703 -8.297 1 91.81 101 GLY A N 1
ATOM 788 C CA . GLY A 1 101 ? -19.312 9.641 -7.219 1 91.81 101 GLY A CA 1
ATOM 789 C C . GLY A 1 101 ? -20.375 9.602 -6.137 1 91.81 101 GLY A C 1
ATOM 790 O O . GLY A 1 101 ? -20.812 10.648 -5.656 1 91.81 101 GLY A O 1
ATOM 791 N N . ALA A 1 102 ? -20.859 8.453 -5.867 1 90.69 102 ALA A N 1
ATOM 792 C CA . ALA A 1 102 ? -21.859 8.219 -4.832 1 90.69 102 ALA A CA 1
ATOM 793 C C . ALA A 1 102 ? -21.25 7.496 -3.633 1 90.69 102 ALA A C 1
ATOM 795 O O . ALA A 1 102 ? -20.766 6.371 -3.764 1 90.69 102 ALA A O 1
ATOM 796 N N . LEU A 1 103 ? -21.359 8.133 -2.379 1 92.06 103 LEU A N 1
ATOM 797 C CA . LEU A 1 103 ? -20.703 7.559 -1.213 1 92.06 103 LEU A CA 1
ATOM 798 C C . LEU A 1 103 ? -19.234 7.293 -1.498 1 92.06 103 LEU A C 1
ATOM 800 O O . LEU A 1 103 ? -18.734 6.195 -1.24 1 92.06 103 LEU A O 1
ATOM 804 N N . THR A 1 104 ? -18.641 8.266 -2.092 1 93.5 104 THR A N 1
ATOM 805 C CA . THR A 1 104 ? -17.281 8.133 -2.625 1 93.5 104 THR A CA 1
ATOM 806 C C . THR A 1 104 ? -16.312 7.727 -1.527 1 93.5 104 THR A C 1
ATOM 808 O O . THR A 1 104 ? -15.469 6.848 -1.733 1 93.5 104 THR A O 1
ATOM 811 N N . ILE A 1 105 ? -16.422 8.289 -0.37 1 92.81 105 ILE A N 1
ATOM 812 C CA . ILE A 1 105 ? -15.492 7.98 0.714 1 92.81 105 ILE A CA 1
ATOM 813 C C . ILE A 1 105 ? -15.633 6.512 1.116 1 92.81 105 ILE A C 1
ATOM 815 O O . ILE A 1 105 ? -14.641 5.836 1.383 1 92.81 105 ILE A O 1
ATOM 819 N N . VAL A 1 106 ? -16.828 6.027 1.19 1 94.19 106 VAL A N 1
ATOM 820 C CA . VAL A 1 106 ? -17.078 4.629 1.521 1 94.19 106 VAL A CA 1
ATOM 821 C C . VAL A 1 106 ? -16.453 3.725 0.459 1 94.19 106 VAL A C 1
ATOM 823 O O . VAL A 1 106 ? -15.812 2.727 0.784 1 94.19 106 VAL A O 1
ATOM 826 N N . GLY A 1 107 ? -16.672 4.066 -0.816 1 96.94 107 GLY A N 1
ATOM 827 C CA . GLY A 1 107 ? -16.062 3.322 -1.905 1 96.94 107 GLY A CA 1
ATOM 828 C C . GLY A 1 107 ? -14.547 3.311 -1.841 1 96.94 107 GLY A C 1
ATOM 829 O O . GLY A 1 107 ? -13.914 2.271 -2.049 1 96.94 107 GLY A O 1
ATOM 830 N N . LEU A 1 108 ? -13.984 4.457 -1.574 1 97.12 108 LEU A N 1
ATOM 831 C CA . LEU A 1 108 ? -12.531 4.574 -1.484 1 97.12 108 LEU A CA 1
ATOM 832 C C . LEU A 1 108 ? -11.992 3.736 -0.334 1 97.12 108 LEU A C 1
ATOM 834 O O . LEU A 1 108 ? -10.969 3.061 -0.482 1 97.12 108 LEU A O 1
ATOM 838 N N . LEU A 1 109 ? -12.656 3.736 0.767 1 97.06 109 LEU A N 1
ATOM 839 C CA . LEU A 1 109 ? -12.227 2.959 1.925 1 97.06 109 LEU A CA 1
ATOM 840 C C . LEU A 1 109 ? -12.336 1.464 1.648 1 97.06 109 LEU A C 1
ATOM 842 O O . LEU A 1 109 ? -11.43 0.698 1.98 1 97.06 109 LEU A O 1
ATOM 846 N N . ALA A 1 110 ? -13.398 1.098 1.096 1 98.25 110 ALA A N 1
ATOM 847 C CA . ALA A 1 110 ? -13.602 -0.309 0.762 1 98.25 110 ALA A CA 1
ATOM 848 C C . ALA A 1 110 ? -12.578 -0.784 -0.265 1 98.25 110 ALA A C 1
ATOM 850 O O . ALA A 1 110 ? -12.031 -1.882 -0.143 1 98.25 110 ALA A O 1
ATOM 851 N N . GLY A 1 111 ? -12.352 0.008 -1.287 1 98.56 111 GLY A N 1
ATOM 852 C CA . GLY A 1 111 ? -11.336 -0.311 -2.277 1 98.56 111 GLY A CA 1
ATOM 853 C C . GLY A 1 111 ? -9.945 -0.428 -1.686 1 98.56 111 GLY A C 1
ATOM 854 O O . GLY A 1 111 ? -9.219 -1.385 -1.972 1 98.56 111 GLY A O 1
ATOM 855 N N . ALA A 1 112 ? -9.609 0.569 -0.897 1 98.31 112 ALA A N 1
ATOM 856 C CA . ALA A 1 112 ? -8.312 0.535 -0.228 1 98.31 112 ALA A CA 1
ATOM 857 C C . ALA A 1 112 ? -8.18 -0.709 0.645 1 98.31 112 ALA A C 1
ATOM 859 O O . ALA A 1 112 ? -7.113 -1.328 0.697 1 98.31 112 ALA A O 1
ATOM 860 N N . PHE A 1 113 ? -9.234 -1.052 1.307 1 98.44 113 PHE A N 1
ATOM 861 C CA . PHE A 1 113 ? -9.25 -2.236 2.156 1 98.44 113 PHE A CA 1
ATOM 862 C C . PHE A 1 113 ? -9.023 -3.498 1.33 1 98.44 113 PHE A C 1
ATOM 864 O O . PHE A 1 113 ? -8.281 -4.391 1.74 1 98.44 113 PHE A O 1
ATOM 871 N N . MET A 1 114 ? -9.648 -3.594 0.23 1 98.5 114 MET A N 1
ATOM 872 C CA . MET A 1 114 ? -9.477 -4.762 -0.631 1 98.5 114 MET A CA 1
ATOM 873 C C . MET A 1 114 ? -8.055 -4.828 -1.179 1 98.5 114 MET A C 1
ATOM 875 O O . MET A 1 114 ? -7.434 -5.895 -1.172 1 98.5 114 MET A O 1
ATOM 879 N N . ASN A 1 115 ? -7.547 -3.633 -1.635 1 98.69 115 ASN A N 1
ATOM 880 C CA . ASN A 1 115 ? -6.168 -3.625 -2.115 1 98.69 115 ASN A CA 1
ATOM 881 C C . ASN A 1 115 ? -5.191 -4.039 -1.021 1 98.69 115 ASN A C 1
ATOM 883 O O . ASN A 1 115 ? -4.219 -4.75 -1.288 1 98.69 115 ASN A O 1
ATOM 887 N N . LEU A 1 116 ? -5.391 -3.547 0.195 1 98.56 116 LEU A N 1
ATOM 888 C CA . LEU A 1 116 ? -4.535 -3.928 1.313 1 98.56 116 LEU A CA 1
ATOM 889 C C . LEU A 1 116 ? -4.555 -5.438 1.524 1 98.56 116 LEU A C 1
ATOM 891 O O . LEU A 1 116 ? -3.504 -6.059 1.694 1 98.56 116 LEU A O 1
ATOM 895 N N . ASN A 1 117 ? -5.715 -6.035 1.483 1 98.38 117 ASN A N 1
ATOM 896 C CA . ASN A 1 117 ? -5.836 -7.477 1.684 1 98.38 117 ASN A CA 1
ATOM 897 C C . ASN A 1 117 ? -5.168 -8.258 0.555 1 98.38 117 ASN A C 1
ATOM 899 O O . ASN A 1 117 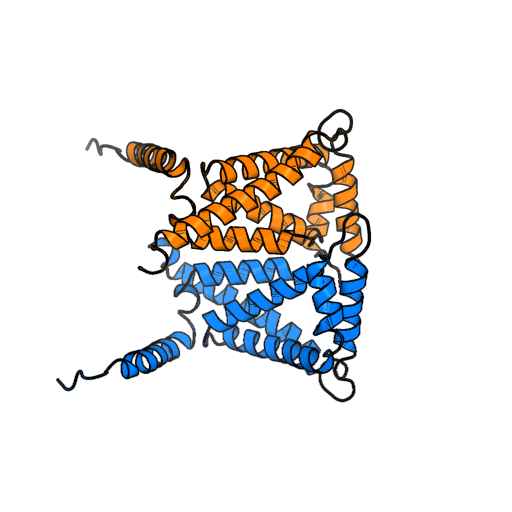? -4.559 -9.305 0.793 1 98.38 117 ASN A O 1
ATOM 903 N N . TYR A 1 118 ? -5.355 -7.785 -0.701 1 98.19 118 TYR A N 1
ATOM 904 C CA . TYR A 1 118 ? -4.691 -8.445 -1.816 1 98.19 118 TYR A CA 1
ATOM 905 C C . TYR A 1 118 ? -3.178 -8.43 -1.638 1 98.19 118 TYR A C 1
ATOM 907 O O . TYR A 1 118 ? -2.504 -9.43 -1.883 1 98.19 118 TYR A O 1
ATOM 915 N N . MET A 1 119 ? -2.676 -7.316 -1.18 1 98.38 119 MET A N 1
ATOM 916 C CA . MET A 1 119 ? -1.236 -7.207 -0.958 1 98.38 119 MET A CA 1
ATOM 917 C C . MET A 1 119 ? -0.799 -8.07 0.221 1 98.38 119 MET A C 1
ATOM 919 O O . MET A 1 119 ? 0.25 -8.711 0.169 1 98.38 119 MET A O 1
ATOM 923 N N . LEU A 1 120 ? -1.602 -8.125 1.269 1 98.38 120 LEU A N 1
ATOM 924 C CA . LEU A 1 120 ? -1.281 -8.984 2.402 1 98.38 120 LEU A CA 1
ATOM 925 C C . LEU A 1 120 ? -1.309 -10.461 1.997 1 98.38 120 LEU A C 1
ATOM 927 O O . LEU A 1 120 ? -0.63 -11.289 2.607 1 98.38 120 LEU A O 1
ATOM 931 N N . ALA A 1 121 ? -1.995 -10.727 0.949 1 98.06 121 ALA A N 1
ATOM 932 C CA . ALA A 1 121 ? -2.076 -12.086 0.423 1 98.06 121 ALA A CA 1
ATOM 933 C C . ALA A 1 121 ? -0.947 -12.359 -0.566 1 98.06 121 ALA A C 1
ATOM 935 O O . ALA A 1 121 ? -0.909 -13.422 -1.198 1 98.06 121 ALA A O 1
ATOM 936 N N . GLY A 1 122 ? -0.105 -11.422 -0.804 1 97.19 122 GLY A N 1
ATOM 937 C CA . GLY A 1 122 ? 1.089 -11.656 -1.604 1 97.19 122 GLY A CA 1
ATOM 938 C C . GLY A 1 122 ? 0.925 -11.234 -3.053 1 97.19 122 GLY A C 1
ATOM 939 O O . GLY A 1 122 ? 1.717 -11.633 -3.91 1 97.19 122 GLY A O 1
ATOM 940 N N . THR A 1 123 ? -0.105 -10.445 -3.326 1 95.81 123 THR A N 1
ATOM 941 C CA . THR A 1 123 ? -0.34 -10.031 -4.703 1 95.81 123 THR A CA 1
ATOM 942 C C . THR A 1 123 ? -0.149 -8.523 -4.855 1 95.81 123 THR A C 1
ATOM 944 O O . THR A 1 123 ? -0.929 -7.738 -4.316 1 95.81 123 THR A O 1
ATOM 947 N N . THR A 1 124 ? 0.855 -8.125 -5.609 1 97 124 THR A N 1
ATOM 948 C CA . THR A 1 124 ? 1.124 -6.703 -5.797 1 97 124 THR A CA 1
ATOM 949 C C . THR A 1 124 ? 0.479 -6.195 -7.082 1 97 124 THR A C 1
ATOM 951 O O . THR A 1 124 ? -0.642 -5.684 -7.059 1 97 124 THR A O 1
ATOM 954 N N . SER A 1 125 ? 1.086 -6.613 -8.266 1 95.19 125 SER A N 1
ATOM 955 C CA . SER A 1 125 ? 0.529 -6.156 -9.539 1 95.19 125 SER A CA 1
ATOM 956 C C . SER A 1 125 ? 0.134 -4.684 -9.469 1 95.19 125 SER A C 1
ATOM 958 O O . SER A 1 125 ? 0.94 -3.836 -9.086 1 95.19 125 SER A O 1
ATOM 960 N N . THR A 1 126 ? -1.102 -4.332 -9.758 1 97.12 126 THR A N 1
ATOM 961 C CA . THR A 1 126 ? -1.516 -2.934 -9.797 1 97.12 126 THR A CA 1
ATOM 962 C C . THR A 1 126 ? -2.004 -2.48 -8.422 1 97.12 126 THR A C 1
AT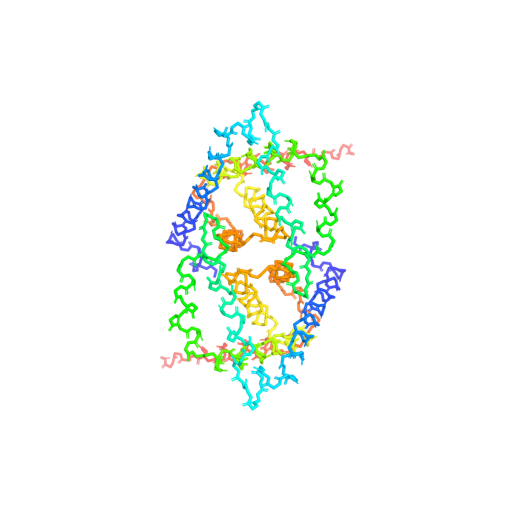OM 964 O O . THR A 1 126 ? -2.299 -1.301 -8.219 1 97.12 126 THR A O 1
ATOM 967 N N . ASN A 1 127 ? -2.078 -3.33 -7.422 1 98.19 127 ASN A N 1
ATOM 968 C CA . ASN A 1 127 ? -2.693 -3.035 -6.133 1 98.19 127 ASN A CA 1
ATOM 969 C C . ASN A 1 127 ? -1.998 -1.87 -5.434 1 98.19 127 ASN A C 1
ATOM 971 O O . ASN A 1 127 ? -2.66 -0.998 -4.867 1 98.19 127 ASN A O 1
ATOM 975 N N . PRO A 1 128 ? -0.633 -1.828 -5.434 1 98.44 128 PRO A N 1
ATOM 976 C CA . PRO A 1 128 ? 0.009 -0.678 -4.797 1 98.44 128 PRO A CA 1
ATOM 977 C C . PRO A 1 128 ? -0.414 0.653 -5.414 1 98.44 128 PRO A C 1
ATOM 979 O O . PRO A 1 128 ? -0.628 1.632 -4.695 1 98.44 128 PRO A O 1
ATOM 982 N N . ASN A 1 129 ? -0.545 0.691 -6.734 1 98.25 129 ASN A N 1
ATOM 983 C CA . ASN A 1 129 ? -0.967 1.904 -7.426 1 98.25 129 ASN A CA 1
ATOM 984 C C . ASN A 1 129 ? -2.391 2.301 -7.047 1 98.25 129 ASN A C 1
ATOM 986 O O . ASN A 1 129 ? -2.652 3.461 -6.727 1 98.25 129 ASN A O 1
ATOM 990 N N . LEU A 1 130 ? -3.266 1.337 -7.109 1 98.62 130 LEU A N 1
ATOM 991 C CA . LEU A 1 130 ? -4.668 1.604 -6.82 1 98.62 130 LEU A CA 1
ATOM 992 C C . LEU A 1 130 ? -4.855 2.025 -5.367 1 98.62 130 LEU A C 1
ATOM 994 O O . LEU A 1 130 ? -5.637 2.936 -5.078 1 98.62 130 LEU A O 1
ATOM 998 N N . TYR A 1 131 ? -4.156 1.365 -4.492 1 98.62 131 TYR A N 1
ATOM 999 C CA . TYR A 1 131 ? -4.172 1.7 -3.07 1 98.62 131 TYR A CA 1
ATOM 1000 C C . TYR A 1 131 ? -3.732 3.141 -2.846 1 98.62 131 TYR A C 1
ATOM 1002 O O . TYR A 1 131 ? -4.391 3.893 -2.123 1 98.62 131 TYR A O 1
ATOM 1010 N N . THR A 1 132 ? -2.656 3.535 -3.496 1 98.38 132 THR A N 1
ATOM 1011 C CA . THR A 1 132 ? -2.098 4.875 -3.359 1 98.38 132 THR A CA 1
ATOM 1012 C C . THR A 1 132 ? -3.064 5.922 -3.904 1 98.38 132 THR A C 1
ATOM 1014 O O . THR A 1 132 ? -3.277 6.965 -3.281 1 98.38 132 THR A O 1
ATOM 1017 N N . VAL A 1 133 ? -3.625 5.617 -5.047 1 97.62 133 VAL A N 1
ATOM 1018 C CA . VAL A 1 133 ? -4.562 6.551 -5.664 1 97.62 133 VAL A CA 1
ATOM 1019 C C . VAL A 1 133 ? -5.777 6.738 -4.754 1 97.62 133 VAL A C 1
ATOM 1021 O O . VAL A 1 133 ? -6.27 7.859 -4.594 1 97.62 133 VAL A O 1
ATOM 1024 N N . ALA A 1 134 ? -6.242 5.645 -4.137 1 97.56 134 ALA A N 1
ATOM 1025 C CA . ALA A 1 134 ? -7.359 5.742 -3.199 1 97.56 134 ALA A CA 1
ATOM 1026 C C . ALA A 1 134 ? -7.016 6.66 -2.031 1 97.56 134 ALA A C 1
ATOM 1028 O O . ALA A 1 134 ? -7.836 7.488 -1.622 1 97.56 134 ALA A O 1
ATOM 1029 N N . ILE A 1 135 ? -5.871 6.531 -1.547 1 96 135 ILE A N 1
ATOM 1030 C CA . ILE A 1 135 ? -5.418 7.34 -0.42 1 96 135 ILE A CA 1
ATOM 1031 C C . ILE A 1 135 ? -5.344 8.805 -0.832 1 96 135 ILE A C 1
ATOM 1033 O O . ILE A 1 135 ? -5.797 9.688 -0.097 1 96 135 ILE A O 1
ATOM 1037 N N . LEU A 1 136 ? -4.766 9.086 -1.989 1 95.31 136 LEU A N 1
ATOM 1038 C CA . LEU A 1 136 ? -4.652 10.453 -2.482 1 95.31 136 LEU A CA 1
ATOM 1039 C C . LEU A 1 136 ? -6.027 11.086 -2.656 1 95.31 136 LEU A C 1
ATOM 1041 O O . LEU A 1 136 ? -6.227 12.258 -2.326 1 95.31 136 LEU A O 1
ATOM 1045 N N . LEU A 1 137 ? -6.93 10.328 -3.166 1 94.56 137 LEU A N 1
ATOM 1046 C CA . LEU A 1 137 ? -8.281 10.828 -3.367 1 94.56 137 LEU A CA 1
ATOM 1047 C C . LEU A 1 137 ? -8.961 11.125 -2.033 1 94.56 137 LEU A C 1
ATOM 1049 O O . LEU A 1 137 ? -9.688 12.109 -1.908 1 94.56 137 LEU A O 1
ATOM 1053 N N . MET A 1 138 ? -8.727 10.297 -1.052 1 93.19 138 MET A N 1
ATOM 1054 C CA . MET A 1 138 ? -9.273 10.547 0.278 1 93.19 138 MET A CA 1
ATOM 1055 C C . MET A 1 138 ? -8.664 11.805 0.885 1 93.19 138 MET A C 1
ATOM 1057 O O . MET A 1 138 ? -9.352 12.57 1.557 1 93.19 138 MET A O 1
ATOM 1061 N N . ALA A 1 139 ? -7.422 12.023 0.65 1 88.88 139 ALA A N 1
ATOM 1062 C CA . ALA A 1 139 ? -6.73 13.203 1.16 1 88.88 139 ALA A CA 1
ATOM 1063 C C . ALA A 1 139 ? -7.25 14.477 0.491 1 88.88 139 ALA A C 1
ATOM 1065 O O . ALA A 1 139 ? -7.273 15.539 1.106 1 88.88 139 ALA A O 1
ATOM 1066 N N . ALA A 1 140 ? -7.578 14.281 -0.716 1 85.88 140 ALA A N 1
ATOM 1067 C CA . ALA A 1 140 ? -8.102 15.422 -1.46 1 85.88 140 ALA A CA 1
ATOM 1068 C C . ALA A 1 140 ? -9.469 15.852 -0.917 1 85.88 140 ALA A C 1
ATOM 1070 O O . ALA A 1 140 ? -9.867 17 -1.073 1 85.88 140 ALA A O 1
ATOM 1071 N N . GLY A 1 141 ? -10.18 14.875 -0.242 1 76.75 141 GLY A N 1
ATOM 1072 C CA . GLY A 1 141 ? -11.438 15.188 0.41 1 76.75 141 GLY A CA 1
ATOM 1073 C C . GLY A 1 141 ? -12.531 15.578 -0.565 1 76.75 141 GLY A C 1
ATOM 1074 O O . GLY A 1 141 ? -12.734 14.898 -1.576 1 76.75 141 GLY A O 1
ATOM 1075 N N . SER A 1 142 ? -13.188 16.625 -0.157 1 64.38 142 SER A N 1
ATOM 1076 C CA . SER A 1 142 ? -14.367 17.094 -0.879 1 64.38 142 SER A CA 1
ATOM 1077 C C . SER A 1 142 ? -14.031 17.422 -2.33 1 64.38 142 SER A C 1
ATOM 1079 O O . SER A 1 142 ? -14.898 17.344 -3.205 1 64.38 142 SER A O 1
ATOM 1081 N N . ASN A 1 143 ? -12.844 17.703 -2.537 1 65.69 143 ASN A N 1
ATOM 1082 C CA . ASN A 1 143 ? -12.477 18.047 -3.904 1 65.69 143 ASN A CA 1
ATOM 1083 C C . ASN A 1 143 ? -12.492 16.828 -4.816 1 65.69 143 ASN A C 1
ATOM 1085 O O . ASN A 1 143 ? -12.578 16.969 -6.039 1 65.69 143 ASN A O 1
ATOM 1089 N N . ALA A 1 144 ? -12.398 15.75 -4.234 1 65.38 144 ALA A N 1
ATOM 1090 C CA . ALA A 1 144 ? -12.367 14.523 -5.031 1 65.38 144 ALA A CA 1
ATOM 1091 C C . ALA A 1 144 ? -13.766 14.148 -5.512 1 65.38 144 ALA A C 1
ATOM 1093 O O . ALA A 1 144 ? -13.922 13.375 -6.461 1 65.38 144 ALA A O 1
ATOM 1094 N N . TYR A 1 145 ? -14.75 14.711 -4.859 1 65.56 145 TYR A N 1
ATOM 1095 C CA . TYR A 1 145 ? -16.078 14.234 -5.234 1 65.56 145 TYR A CA 1
ATOM 1096 C C . TYR A 1 145 ? -17.016 15.391 -5.512 1 65.56 145 TYR A C 1
ATOM 1098 O O . TYR A 1 145 ? -18.25 15.234 -5.449 1 65.56 145 TYR A O 1
ATOM 1106 N N . ILE A 1 146 ? -16.438 16.391 -5.758 1 64.06 146 ILE A N 1
ATOM 1107 C CA . ILE A 1 146 ? -17.281 17.547 -6.047 1 64.06 146 ILE A CA 1
ATOM 1108 C C . ILE A 1 146 ? -18.125 17.266 -7.289 1 64.06 146 ILE A C 1
ATOM 1110 O O . ILE A 1 146 ? -19.312 17.578 -7.324 1 64.06 146 ILE A O 1
ATOM 1114 N N . PHE A 1 147 ? -17.516 16.625 -8.141 1 68.31 147 PHE A N 1
ATOM 1115 C CA . PHE A 1 147 ? -18.266 16.266 -9.344 1 68.31 147 PHE A CA 1
ATOM 1116 C C . PHE A 1 147 ? -18.797 14.836 -9.234 1 68.31 147 PHE A C 1
ATOM 1118 O O . PHE A 1 147 ? -18.203 13.906 -9.781 1 68.31 147 PHE A O 1
ATOM 1125 N N . GLY A 1 148 ? -19.609 14.648 -8.297 1 69.25 148 GLY A N 1
ATOM 1126 C CA . GLY A 1 148 ? -20.266 13.367 -8.102 1 69.25 148 GLY A CA 1
ATOM 1127 C C . GLY A 1 148 ? -21.609 13.492 -7.426 1 69.25 148 GLY A C 1
ATOM 1128 O O . GLY A 1 148 ? -22.062 14.594 -7.121 1 69.25 148 GLY A O 1
ATOM 1129 N N . LEU A 1 149 ? -22.328 12.375 -7.367 1 80.69 149 LEU A N 1
ATOM 1130 C CA . LEU A 1 149 ? -23.672 12.344 -6.797 1 80.69 149 LEU A CA 1
ATOM 1131 C C . LEU A 1 149 ? -23.641 12.68 -5.312 1 80.69 149 LEU A C 1
ATOM 1133 O O . LEU A 1 149 ? -24.688 12.906 -4.699 1 80.69 149 LEU A O 1
ATOM 1137 N N . ASP A 1 150 ? -22.344 12.781 -4.887 1 76.94 150 ASP A N 1
ATOM 1138 C CA . ASP A 1 150 ? -22.203 13.078 -3.463 1 76.94 150 ASP A CA 1
ATOM 1139 C C . ASP A 1 150 ? -22.688 14.492 -3.145 1 76.94 150 ASP A C 1
ATOM 1141 O O . ASP A 1 150 ? -23.078 14.781 -2.008 1 76.94 150 ASP A O 1
ATOM 1145 N N . LYS A 1 151 ? -22.641 15.297 -4.09 1 70.38 151 LYS A N 1
ATOM 1146 C CA . LYS A 1 151 ? -23.172 16.641 -3.908 1 70.38 151 LYS A CA 1
ATOM 1147 C C . LYS A 1 151 ? -24.625 16.625 -3.48 1 70.38 151 LYS A C 1
ATOM 1149 O O . LYS A 1 151 ? -25.078 17.484 -2.738 1 70.38 151 LYS A O 1
ATOM 1154 N N . PHE A 1 152 ? -25.281 15.516 -3.846 1 70.38 152 PHE A N 1
ATOM 1155 C CA . PHE A 1 152 ? -26.703 15.391 -3.543 1 70.38 152 PHE A CA 1
ATOM 1156 C C . PHE A 1 152 ? -26.938 14.477 -2.348 1 70.38 152 PHE A C 1
ATOM 1158 O O . PHE A 1 152 ? -27.875 14.672 -1.575 1 70.38 152 PHE A O 1
ATOM 1165 N N . ILE A 1 153 ? -26.047 13.57 -2.15 1 68.56 153 ILE A N 1
ATOM 1166 C CA . ILE A 1 153 ? -26.25 12.508 -1.174 1 68.56 153 ILE A CA 1
ATOM 1167 C C . ILE A 1 153 ? -25.797 12.977 0.205 1 68.56 153 ILE A C 1
ATOM 1169 O O . ILE A 1 153 ? -26.5 12.805 1.195 1 68.56 153 ILE A O 1
ATOM 1173 N N . VAL A 1 154 ? -24.703 13.625 0.23 1 64.75 154 VAL A N 1
ATOM 1174 C CA . VAL A 1 154 ? -24.078 13.945 1.507 1 64.75 154 VAL A CA 1
ATOM 1175 C C . VAL A 1 154 ? -24.953 14.922 2.285 1 64.75 154 VAL A C 1
ATOM 1177 O O . VAL A 1 154 ? -25.203 14.727 3.477 1 64.75 154 VAL A O 1
ATOM 1180 N N . PRO A 1 155 ? -25.406 15.922 1.668 1 61.72 155 PRO A N 1
ATOM 1181 C CA . PRO A 1 155 ? -26.312 16.828 2.395 1 61.72 155 PRO A CA 1
ATOM 1182 C C . PRO A 1 155 ? -27.562 16.125 2.902 1 61.72 155 PRO A C 1
ATOM 1184 O O . PRO A 1 155 ? -28.062 16.453 3.98 1 61.72 155 PRO A O 1
ATOM 1187 N N . ARG A 1 156 ? -27.938 15.172 2.125 1 62.19 156 ARG A N 1
ATOM 1188 C CA . ARG A 1 156 ? -29.156 14.461 2.523 1 62.19 156 ARG A CA 1
ATOM 1189 C C . ARG A 1 156 ? -28.875 13.516 3.691 1 62.19 156 ARG A C 1
ATOM 1191 O O . ARG A 1 156 ? -29.703 13.383 4.594 1 62.19 156 ARG A O 1
ATOM 1198 N N . LEU A 1 157 ? -27.688 12.953 3.607 1 63.62 157 LEU A N 1
ATOM 1199 C CA . LEU A 1 157 ? -27.328 12.023 4.668 1 63.62 157 LEU A CA 1
ATOM 1200 C C . LEU A 1 157 ? -27.047 12.766 5.973 1 63.62 157 LEU A C 1
ATOM 1202 O O . LEU A 1 157 ? -27.375 12.273 7.055 1 63.62 157 LEU A O 1
ATOM 1206 N N . SER A 1 158 ? -26.359 13.867 5.895 1 61.44 158 SER A N 1
ATOM 1207 C CA . SER A 1 158 ? -26.078 14.68 7.07 1 61.44 158 SER A CA 1
ATOM 1208 C C . SER A 1 158 ? -27.359 15.156 7.734 1 61.44 158 SER A C 1
ATOM 1210 O O . SER A 1 158 ? -27.453 15.203 8.961 1 61.44 158 SER A O 1
ATOM 1212 N N . LYS A 1 159 ? -28.328 15.43 6.969 1 60.25 159 LYS A N 1
ATOM 1213 C CA . LYS A 1 159 ? -29.625 15.859 7.473 1 60.25 159 LYS A CA 1
ATOM 1214 C C . LYS A 1 159 ? -30.328 14.719 8.211 1 60.25 159 LYS A C 1
ATOM 1216 O O . LYS A 1 159 ? -30.969 14.945 9.242 1 60.25 159 LYS A O 1
ATOM 1221 N N . LEU A 1 160 ? -30.031 13.594 7.656 1 57.91 160 LEU A N 1
ATOM 1222 C CA . LEU A 1 160 ? -30.641 12.422 8.273 1 57.91 160 LEU A CA 1
ATOM 1223 C C . LEU A 1 160 ? -30.016 12.125 9.625 1 57.91 160 LEU A C 1
ATOM 1225 O O . LEU A 1 160 ? -30.703 11.727 10.562 1 57.91 160 LEU A O 1
ATOM 1229 N N . PHE A 1 161 ? -28.703 12.312 9.617 1 58.72 161 PHE A N 1
ATOM 1230 C CA . PHE A 1 161 ? -28 12.047 10.867 1 58.72 161 PHE A CA 1
ATOM 1231 C C . PHE A 1 161 ? -28.188 13.195 11.844 1 58.72 161 PHE A C 1
ATOM 1233 O O . PHE A 1 161 ? -28.188 12.992 13.062 1 58.72 161 PHE A O 1
ATOM 1240 N N . ASN A 1 162 ? -28.156 14.383 11.43 1 55.94 162 ASN A N 1
ATOM 1241 C CA . ASN A 1 162 ? -28.391 15.523 12.305 1 55.94 162 ASN A CA 1
ATOM 1242 C C . ASN A 1 162 ? -29.859 15.609 12.727 1 55.94 162 ASN A C 1
ATOM 1244 O O . ASN A 1 162 ? -30.172 16.203 13.758 1 55.94 162 ASN A O 1
ATOM 1248 N N . LYS A 1 16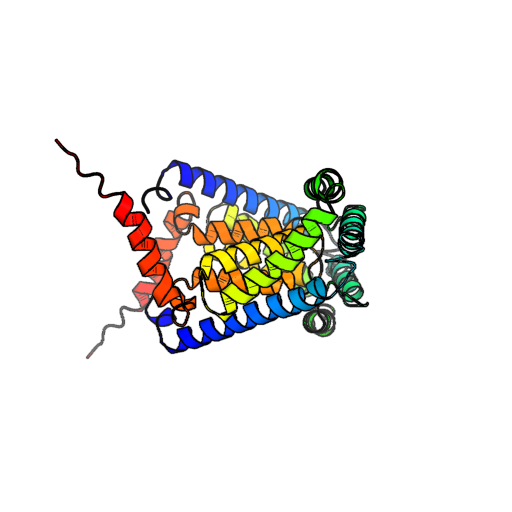3 ? -30.766 15.258 11.93 1 52.78 163 LYS A N 1
ATOM 1249 C CA . LYS A 1 163 ? -32.156 15.32 12.352 1 52.78 163 LYS A CA 1
ATOM 1250 C C . LYS A 1 163 ? -32.406 14.461 13.594 1 52.78 163 LYS A C 1
ATOM 1252 O O . LYS A 1 163 ? -33.219 14.812 14.453 1 52.78 163 LYS A O 1
ATOM 1257 N N . ASN A 1 164 ? -31.656 13.375 13.664 1 46.31 164 ASN A N 1
ATOM 1258 C CA . ASN A 1 164 ? -32.031 12.594 14.844 1 46.31 164 ASN A CA 1
ATOM 1259 C C . ASN A 1 164 ? -31.547 13.258 16.125 1 46.31 164 ASN A C 1
ATOM 1261 O O . ASN A 1 164 ? -31.766 12.727 17.219 1 46.31 164 ASN A O 1
ATOM 1265 N N . SER A 1 165 ? -30.547 14.156 16.031 1 43.34 165 SER A N 1
ATOM 1266 C CA . SER A 1 165 ? -30.125 14.727 17.297 1 43.34 165 SER A CA 1
ATOM 1267 C C . SER A 1 165 ? -31.094 15.789 17.797 1 43.34 165 SER A C 1
ATOM 1269 O O . SER A 1 165 ? -30.797 16.516 18.75 1 43.34 165 SER A O 1
ATOM 1271 N N . ASN A 1 166 ? -32.125 16.094 17.031 1 41.16 166 ASN A N 1
ATOM 1272 C CA . ASN A 1 166 ? -33.156 16.953 17.641 1 41.16 166 ASN A CA 1
ATOM 1273 C C . ASN A 1 166 ? -33.812 16.266 18.828 1 41.16 166 ASN A C 1
ATOM 1275 O O . ASN A 1 166 ? -34.844 15.586 18.672 1 41.16 166 ASN A O 1
ATOM 1279 N N . ILE A 1 167 ? -33.031 15.625 19.656 1 36.22 167 ILE A N 1
ATOM 1280 C CA . ILE A 1 167 ? -33.625 15.336 20.953 1 36.22 167 ILE A CA 1
ATOM 1281 C C . ILE A 1 167 ? -33.969 16.641 21.656 1 36.22 167 ILE A C 1
ATOM 1283 O O . ILE A 1 167 ? -33.094 17.422 22.031 1 36.22 167 ILE A O 1
ATOM 1287 N N . LYS A 1 168 ? -35.094 17.312 21.391 1 40.12 168 LYS A N 1
ATOM 1288 C CA . LYS A 1 168 ? -35.781 18.297 22.203 1 40.12 168 LYS A CA 1
ATOM 1289 C C . LYS A 1 168 ? -35.75 17.906 23.688 1 40.12 168 LYS A C 1
ATOM 1291 O O . LYS A 1 168 ? -36.219 16.812 24.047 1 40.12 168 LYS A O 1
ATOM 1296 N N . THR A 1 169 ? -34.781 18.406 24.359 1 34.59 169 THR A N 1
ATOM 1297 C CA . THR A 1 169 ? -34.875 18.438 25.812 1 34.59 169 THR A CA 1
ATOM 1298 C C . THR A 1 169 ? -36.25 18.938 26.234 1 34.59 169 THR A C 1
ATOM 1300 O O . THR A 1 169 ? -36.594 20.109 26 1 34.59 169 THR A O 1
ATOM 1303 N N . LEU A 1 170 ? -37.25 18.172 26.109 1 34.41 170 LEU A N 1
ATOM 1304 C CA . LEU A 1 170 ? -38.531 18.359 26.781 1 34.41 170 LEU A CA 1
ATOM 1305 C C . LEU A 1 170 ? -38.312 18.641 28.266 1 34.41 170 LEU A C 1
ATOM 1307 O O . LEU A 1 170 ? -39.281 18.656 29.047 1 34.41 170 LEU A O 1
ATOM 1311 N N . THR A 1 171 ? -37.25 19.438 28.656 1 28 171 THR A N 1
ATOM 1312 C CA . THR A 1 171 ? -37.5 20.047 29.953 1 28 171 THR A CA 1
ATOM 1313 C C . THR A 1 171 ? -38.281 21.344 29.797 1 28 171 THR A C 1
ATOM 1315 O O . THR A 1 171 ? -38.094 22.062 28.812 1 28 171 THR A O 1
ATOM 1318 N N . MET B 1 1 ? -13.328 16.766 16.031 1 34.53 1 MET B N 1
ATOM 1319 C CA . MET B 1 1 ? -11.969 17.281 15.914 1 34.53 1 MET B CA 1
ATOM 1320 C C . MET B 1 1 ? -11.188 17.094 17.203 1 34.53 1 MET B C 1
ATOM 1322 O O . MET B 1 1 ? -9.961 17.125 17.219 1 34.53 1 MET B O 1
ATOM 1326 N N . LYS B 1 2 ? -12.031 17.203 18.25 1 42.31 2 LYS B N 1
ATOM 1327 C CA . LYS B 1 2 ? -11.688 17.094 19.656 1 42.31 2 LYS B CA 1
ATOM 1328 C C . LYS B 1 2 ? -11.219 15.68 20 1 42.31 2 LYS B C 1
ATOM 1330 O O . LYS B 1 2 ? -10.414 15.492 20.906 1 42.31 2 LYS B O 1
ATOM 1335 N N . PHE B 1 3 ? -11.812 14.758 19.375 1 42.91 3 PHE B N 1
ATOM 1336 C CA . PHE B 1 3 ? -11.562 13.359 19.703 1 42.91 3 PHE B CA 1
ATOM 1337 C C . PHE B 1 3 ? -10.125 12.977 19.375 1 42.91 3 PHE B C 1
ATOM 1339 O O . PHE B 1 3 ? -9.516 12.195 20.109 1 42.91 3 PHE B O 1
ATOM 1346 N N . PHE B 1 4 ? -9.602 13.258 18.203 1 47.25 4 PHE B N 1
ATOM 1347 C CA . PHE B 1 4 ? -8.234 12.953 17.781 1 47.25 4 PHE B CA 1
ATOM 1348 C C . PHE B 1 4 ? -7.23 13.805 18.547 1 47.25 4 PHE B C 1
ATOM 1350 O O . PHE B 1 4 ? -6.02 13.594 18.453 1 47.25 4 PHE B O 1
ATOM 1357 N N . ARG B 1 5 ? -7.68 14.914 19.172 1 50.66 5 ARG B N 1
ATOM 1358 C CA . ARG B 1 5 ? -6.836 15.844 19.922 1 50.66 5 ARG B CA 1
ATOM 1359 C C . ARG B 1 5 ? -6.609 15.344 21.344 1 50.66 5 ARG B C 1
ATOM 1361 O O . ARG B 1 5 ? -6.066 16.062 22.188 1 50.66 5 ARG B O 1
ATOM 1368 N N . ASP B 1 6 ? -7.336 14.242 21.625 1 60.31 6 ASP B N 1
ATOM 1369 C CA . ASP B 1 6 ? -7.223 13.797 23 1 60.31 6 ASP B CA 1
ATOM 1370 C C . ASP B 1 6 ? -5.836 13.227 23.297 1 60.31 6 ASP B C 1
ATOM 1372 O O . ASP B 1 6 ? -5.164 12.734 22.375 1 60.31 6 ASP B O 1
ATOM 1376 N N . LYS B 1 7 ? -5.188 13.602 24.297 1 63.19 7 LYS B N 1
ATOM 1377 C CA . LYS B 1 7 ? -3.902 13.172 24.844 1 63.19 7 LYS B CA 1
ATOM 1378 C C . LYS B 1 7 ? -3.674 11.68 24.578 1 63.19 7 LYS B C 1
ATOM 1380 O O . LYS B 1 7 ? -2.543 11.258 24.344 1 63.19 7 LYS B O 1
ATOM 1385 N N . ARG B 1 8 ? -4.652 10.945 24.719 1 65.88 8 ARG B N 1
ATOM 1386 C CA . ARG B 1 8 ? -4.551 9.5 24.531 1 65.88 8 ARG B CA 1
ATOM 1387 C C . ARG B 1 8 ? -4.23 9.156 23.094 1 65.88 8 ARG B C 1
ATOM 1389 O O . ARG B 1 8 ? -3.43 8.258 22.828 1 65.88 8 ARG B O 1
ATOM 1396 N N . PHE B 1 9 ? -4.742 9.891 22.234 1 72.94 9 PHE B N 1
ATOM 1397 C CA . PHE B 1 9 ? -4.477 9.648 20.812 1 72.94 9 PHE B CA 1
ATOM 1398 C C . PHE B 1 9 ? -3.055 10.062 20.453 1 72.94 9 PHE B C 1
ATOM 1400 O O . PHE B 1 9 ? -2.414 9.43 19.609 1 72.94 9 PHE B O 1
ATOM 1407 N N . ALA B 1 10 ? -2.623 10.945 21.234 1 76.56 10 ALA B N 1
ATOM 1408 C CA . ALA B 1 10 ? -1.254 11.391 21 1 76.56 10 ALA B CA 1
ATOM 1409 C C . ALA B 1 10 ? -0.25 10.305 21.375 1 76.56 10 ALA B C 1
ATOM 1411 O O . ALA B 1 10 ? 0.749 10.102 20.672 1 76.56 10 ALA B O 1
ATOM 1412 N N . ILE B 1 11 ? -0.496 9.641 22.406 1 83.44 11 ILE B N 1
ATOM 1413 C CA . ILE B 1 11 ? 0.377 8.562 22.844 1 83.44 11 ILE B CA 1
ATOM 1414 C C . ILE B 1 11 ? 0.34 7.422 21.844 1 83.44 11 ILE B C 1
ATOM 1416 O O . ILE B 1 11 ? 1.379 6.852 21.5 1 83.44 11 ILE B O 1
ATOM 1420 N N . LEU B 1 12 ? -0.801 7.102 21.359 1 89.31 12 LEU B N 1
ATOM 1421 C CA . LEU B 1 12 ? -0.953 6.031 20.391 1 89.31 12 LEU B CA 1
ATOM 1422 C C . LEU B 1 12 ? -0.162 6.336 19.125 1 89.31 12 LEU B C 1
ATOM 1424 O O . LEU B 1 12 ? 0.55 5.473 18.609 1 89.31 12 LEU B O 1
ATOM 1428 N N . TRP B 1 13 ? -0.301 7.562 18.672 1 90.62 13 TRP B N 1
ATOM 1429 C CA . TRP B 1 13 ? 0.399 7.957 17.453 1 90.62 13 TRP B CA 1
ATOM 1430 C C . TRP B 1 13 ? 1.909 7.93 17.672 1 90.62 13 TRP B C 1
ATOM 1432 O O . TRP B 1 13 ? 2.658 7.543 16.766 1 90.62 13 TRP B O 1
ATOM 1442 N N . THR B 1 14 ? 2.326 8.305 18.812 1 90.69 14 THR B N 1
ATOM 1443 C CA . THR B 1 14 ? 3.752 8.297 19.125 1 90.69 14 THR B CA 1
ATOM 1444 C C . THR B 1 14 ? 4.285 6.867 19.172 1 90.69 14 THR B C 1
ATOM 1446 O O . THR B 1 14 ? 5.363 6.582 18.656 1 90.69 14 THR B O 1
ATOM 1449 N N . VAL B 1 15 ? 3.576 5.984 19.781 1 93.56 15 VAL B N 1
ATOM 1450 C CA . VAL B 1 15 ? 3.982 4.586 19.875 1 93.56 15 VAL B CA 1
ATOM 1451 C C . VAL B 1 15 ? 4.082 3.984 18.469 1 93.56 15 VAL B C 1
ATOM 1453 O O . VAL B 1 15 ? 5.039 3.275 18.156 1 93.56 15 VAL B O 1
ATOM 1456 N N . LEU B 1 16 ? 3.086 4.293 17.656 1 95.56 16 LEU B N 1
ATOM 1457 C CA . LEU B 1 16 ? 3.102 3.803 16.281 1 95.56 16 LEU B CA 1
ATOM 1458 C C . LEU B 1 16 ? 4.297 4.363 15.516 1 95.56 16 LEU B C 1
ATOM 1460 O O . LEU B 1 16 ? 4.93 3.648 14.734 1 95.56 16 LEU B O 1
ATOM 1464 N N . ARG B 1 17 ? 4.504 5.613 15.711 1 95.81 17 ARG B N 1
ATOM 1465 C CA . ARG B 1 17 ? 5.629 6.25 15.039 1 95.81 17 ARG B CA 1
ATOM 1466 C C . ARG B 1 17 ? 6.949 5.602 15.445 1 95.81 17 ARG B C 1
ATOM 1468 O O . ARG B 1 17 ? 7.785 5.297 14.594 1 95.81 17 ARG B O 1
ATOM 1475 N N . ILE B 1 18 ? 7.168 5.383 16.719 1 96.5 18 ILE B N 1
ATOM 1476 C CA . ILE B 1 18 ? 8.391 4.781 17.234 1 96.5 18 ILE B CA 1
ATOM 1477 C C . ILE B 1 18 ? 8.508 3.344 16.734 1 96.5 18 ILE B C 1
ATOM 1479 O O . ILE B 1 18 ? 9.594 2.898 16.359 1 96.5 18 ILE B O 1
ATOM 1483 N N . TRP B 1 19 ? 7.406 2.643 16.781 1 97.88 19 TRP B N 1
ATOM 1484 C CA . TRP B 1 19 ? 7.402 1.282 16.25 1 97.88 19 TRP B CA 1
ATOM 1485 C C . TRP B 1 19 ? 7.812 1.271 14.781 1 97.88 19 TRP B C 1
ATOM 1487 O O . TRP B 1 19 ? 8.641 0.457 14.367 1 97.88 19 TRP B O 1
ATOM 1497 N N . LEU B 1 20 ? 7.191 2.104 14 1 98.25 20 LEU B N 1
ATOM 1498 C CA . LEU B 1 20 ? 7.527 2.217 12.586 1 98.25 20 LEU B CA 1
ATOM 1499 C C . LEU B 1 20 ? 9.008 2.533 12.398 1 98.25 20 LEU B C 1
ATOM 1501 O O . LEU B 1 20 ? 9.672 1.945 11.539 1 98.25 20 LEU B O 1
ATOM 1505 N N . GLY B 1 21 ? 9.477 3.504 13.172 1 98.25 21 GLY B N 1
ATOM 1506 C CA . GLY B 1 21 ? 10.898 3.818 13.125 1 98.25 21 GLY B CA 1
ATOM 1507 C C . GLY B 1 21 ? 11.789 2.627 13.43 1 98.25 21 GLY B C 1
ATOM 1508 O O . GLY B 1 21 ? 12.805 2.422 12.773 1 98.25 21 GLY B O 1
ATOM 1509 N N . TYR B 1 22 ? 11.422 1.901 14.438 1 98.44 22 TYR B N 1
ATOM 1510 C CA . TYR B 1 22 ? 12.172 0.713 14.82 1 98.44 22 TYR B CA 1
ATOM 1511 C C . TYR B 1 22 ? 12.234 -0.288 13.672 1 98.44 22 TYR B C 1
ATOM 1513 O O . TYR B 1 22 ? 13.273 -0.907 13.43 1 98.44 22 TYR B O 1
ATOM 1521 N N . GLU B 1 23 ? 11.078 -0.521 12.969 1 98.31 23 GLU B N 1
ATOM 1522 C CA . GLU B 1 23 ? 11.055 -1.426 11.828 1 98.31 23 GLU B CA 1
ATOM 1523 C C . GLU B 1 23 ? 12.055 -0.998 10.758 1 98.31 23 GLU B C 1
ATOM 1525 O O . GLU B 1 23 ? 12.773 -1.832 10.203 1 98.31 23 GLU B O 1
ATOM 1530 N N . TRP B 1 24 ? 12.109 0.295 10.531 1 98.62 24 TRP B N 1
ATOM 1531 C CA . TRP B 1 24 ? 13.016 0.805 9.5 1 98.62 24 TRP B CA 1
ATOM 1532 C C . TRP B 1 24 ? 14.469 0.685 9.953 1 98.62 24 TRP B C 1
ATOM 1534 O O . TRP B 1 24 ? 15.336 0.333 9.156 1 98.62 24 TRP B O 1
ATOM 1544 N N . ILE B 1 25 ? 14.773 0.938 11.195 1 98.44 25 ILE B N 1
ATOM 1545 C CA . ILE B 1 25 ? 16.141 0.855 11.711 1 98.44 25 ILE B CA 1
ATOM 1546 C C . ILE B 1 25 ? 16.609 -0.594 11.68 1 98.44 25 ILE B C 1
ATOM 1548 O O . ILE B 1 25 ? 17.766 -0.869 11.312 1 98.44 25 ILE B O 1
ATOM 1552 N N . SER B 1 26 ? 15.781 -1.503 12.078 1 97.69 26 SER B N 1
ATOM 1553 C CA . SER B 1 26 ? 16.125 -2.92 12.07 1 97.69 26 SER B CA 1
ATOM 1554 C C . SER B 1 26 ? 16.516 -3.383 10.664 1 97.69 26 SER B C 1
ATOM 1556 O O . SER B 1 26 ? 17.516 -4.082 10.492 1 97.69 26 SER B O 1
ATOM 1558 N N . ALA B 1 27 ? 15.688 -3.035 9.695 1 96.88 27 ALA B N 1
ATOM 1559 C CA . ALA B 1 27 ? 15.992 -3.377 8.305 1 96.88 27 ALA B CA 1
ATOM 1560 C C . ALA B 1 27 ? 17.297 -2.725 7.855 1 96.88 27 ALA B C 1
ATOM 1562 O O . ALA B 1 27 ? 18.094 -3.344 7.148 1 96.88 27 ALA B O 1
ATOM 1563 N N . ALA B 1 28 ? 17.5 -1.477 8.266 1 98.12 28 ALA B N 1
ATOM 1564 C CA . ALA B 1 28 ? 18.703 -0.728 7.871 1 98.12 28 ALA B CA 1
ATOM 1565 C C . ALA B 1 28 ? 19.953 -1.356 8.453 1 98.12 28 ALA B C 1
ATOM 1567 O O . ALA B 1 28 ? 20.984 -1.449 7.777 1 98.12 28 ALA B O 1
ATOM 1568 N N . ILE B 1 29 ? 19.922 -1.733 9.711 1 97.5 29 ILE B N 1
ATOM 1569 C CA . ILE B 1 29 ? 21.094 -2.293 10.383 1 97.5 29 ILE B CA 1
ATOM 1570 C C . ILE B 1 29 ? 21.516 -3.586 9.695 1 97.5 29 ILE B C 1
ATOM 1572 O O . ILE B 1 29 ? 22.703 -3.84 9.523 1 97.5 29 ILE B O 1
ATOM 1576 N N . GLU B 1 30 ? 20.578 -4.422 9.281 1 95.19 30 GLU B N 1
ATOM 1577 C CA . GLU B 1 30 ? 20.875 -5.652 8.555 1 95.19 30 GLU B CA 1
ATOM 1578 C C . GLU B 1 30 ? 21.609 -5.359 7.25 1 95.19 30 GLU B C 1
ATOM 1580 O O . GLU B 1 30 ? 22.484 -6.117 6.844 1 95.19 30 GLU B O 1
ATOM 1585 N N . LYS B 1 31 ? 21.281 -4.211 6.648 1 97 31 LYS B N 1
ATOM 1586 C CA . L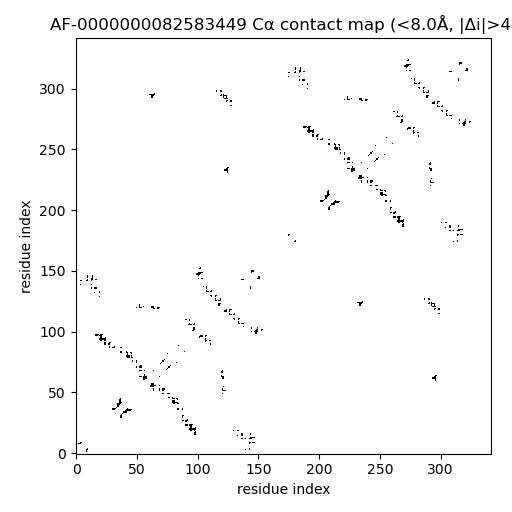YS B 1 31 ? 21.859 -3.885 5.352 1 97 31 LYS B CA 1
ATOM 1587 C C . LYS B 1 31 ? 23.188 -3.154 5.52 1 97 31 LYS B C 1
ATOM 1589 O O . LYS B 1 31 ? 24.172 -3.465 4.832 1 97 31 LYS B O 1
ATOM 1594 N N . VAL B 1 32 ? 23.266 -2.248 6.434 1 96.88 32 VAL B N 1
ATOM 1595 C CA . VAL B 1 32 ? 24.453 -1.419 6.621 1 96.88 32 VAL B CA 1
ATOM 1596 C C . VAL B 1 32 ? 25.609 -2.271 7.148 1 96.88 32 VAL B C 1
ATOM 1598 O O . VAL B 1 32 ? 26.766 -1.981 6.887 1 96.88 32 VAL B O 1
ATOM 1601 N N . SER B 1 33 ? 25.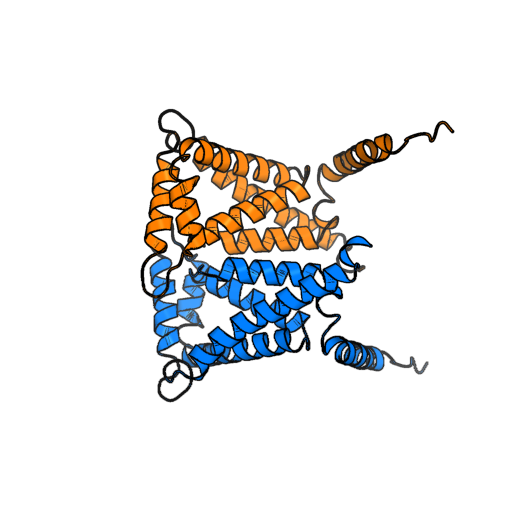281 -3.35 7.797 1 95.81 33 SER B N 1
ATOM 1602 C CA . SER B 1 33 ? 26.297 -4.223 8.375 1 95.81 33 SER B CA 1
ATOM 1603 C C . SER B 1 33 ? 26.672 -5.344 7.406 1 95.81 33 SER B C 1
ATOM 1605 O O . SER B 1 33 ? 27.469 -6.219 7.746 1 95.81 33 SER B O 1
ATOM 1607 N N . ASN B 1 34 ? 26.094 -5.398 6.273 1 96 34 ASN B N 1
ATOM 1608 C CA . ASN B 1 34 ? 26.281 -6.457 5.285 1 96 34 ASN B CA 1
ATOM 1609 C C . ASN B 1 34 ? 27.141 -5.98 4.117 1 96 34 ASN B C 1
ATOM 1611 O O . ASN B 1 34 ? 26.734 -5.078 3.375 1 96 34 ASN B O 1
ATOM 1615 N N . PRO B 1 35 ? 28.312 -6.637 3.846 1 95.88 35 PRO B N 1
ATOM 1616 C CA . PRO B 1 35 ? 29.234 -6.191 2.801 1 95.88 35 PRO B CA 1
ATOM 1617 C C . PRO B 1 35 ? 28.641 -6.32 1.397 1 95.88 35 PRO B C 1
ATOM 1619 O O . PRO B 1 35 ? 29.141 -5.695 0.456 1 95.88 35 PRO B O 1
ATOM 1622 N N . THR B 1 36 ? 27.609 -7.082 1.274 1 96.5 36 THR B N 1
ATOM 1623 C CA . THR B 1 36 ? 27.016 -7.238 -0.047 1 96.5 36 THR B CA 1
ATOM 1624 C C . THR B 1 36 ? 26.047 -6.094 -0.345 1 96.5 36 THR B C 1
ATOM 1626 O O . THR B 1 36 ? 25.656 -5.891 -1.495 1 96.5 36 THR B O 1
ATOM 1629 N N . TRP B 1 37 ? 25.672 -5.336 0.768 1 96.25 37 TRP B N 1
ATOM 1630 C CA . TRP B 1 37 ? 24.828 -4.16 0.589 1 96.25 37 TRP B CA 1
ATOM 1631 C C . TRP B 1 37 ? 25.672 -2.891 0.515 1 96.25 37 TRP B C 1
ATOM 1633 O O . TRP B 1 37 ? 25.531 -2.102 -0.425 1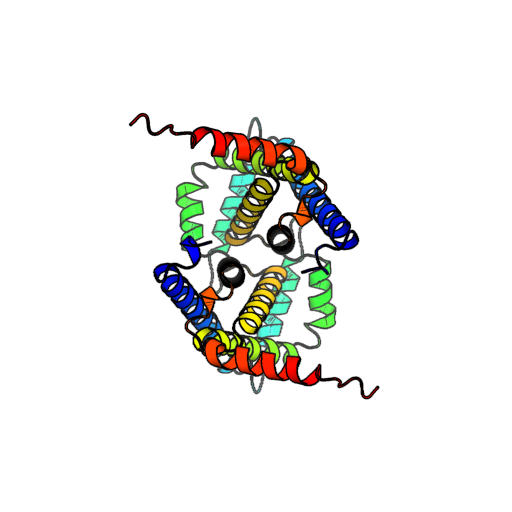 96.25 37 TRP B O 1
ATOM 1643 N N . VAL B 1 38 ? 26.438 -2.795 1.675 1 93.31 38 VAL B N 1
ATOM 1644 C CA . VAL B 1 38 ? 27.297 -1.618 1.771 1 93.31 38 VAL B CA 1
ATOM 1645 C C . VAL B 1 38 ? 28.734 -2.045 2.092 1 93.31 38 VAL B C 1
ATOM 1647 O O . VAL B 1 38 ? 28.953 -3.002 2.84 1 93.31 38 VAL B O 1
ATOM 1650 N N . GLY B 1 39 ? 29.703 -1.904 1.186 1 92.31 39 GLY B N 1
ATOM 1651 C CA . GLY B 1 39 ? 31.078 -2.316 1.438 1 92.31 39 GLY B CA 1
ATOM 1652 C C . GLY B 1 39 ? 31.797 -2.77 0.184 1 92.31 39 GLY B C 1
ATOM 1653 O O . GLY B 1 39 ? 31.625 -2.193 -0.89 1 92.31 39 GLY B O 1
ATOM 1654 N N . SER B 1 40 ? 32.625 -3.961 0.367 1 93.88 40 SER B N 1
ATOM 1655 C CA . SER B 1 40 ? 33.531 -4.418 -0.68 1 93.88 40 SER B CA 1
ATOM 1656 C C . SER B 1 40 ? 32.781 -5.031 -1.849 1 93.88 40 SER B C 1
ATOM 1658 O O . SER B 1 40 ? 33.25 -5.02 -2.984 1 93.88 40 SER B O 1
ATOM 1660 N N . LYS B 1 41 ? 31.594 -5.5 -1.596 1 97 41 LYS B N 1
ATOM 1661 C CA . LYS B 1 41 ? 30.781 -6.121 -2.635 1 97 41 LYS B CA 1
ATOM 1662 C C . LYS B 1 41 ? 29.438 -5.406 -2.783 1 97 41 LYS B C 1
ATOM 1664 O O . LYS B 1 41 ? 28.422 -6.043 -3.049 1 97 41 LYS B O 1
ATOM 1669 N N . ALA B 1 42 ? 29.5 -4.145 -2.584 1 96.44 42 ALA B N 1
ATOM 1670 C CA . ALA B 1 42 ? 28.281 -3.352 -2.641 1 96.44 42 ALA B CA 1
ATOM 1671 C C . ALA B 1 42 ? 27.547 -3.559 -3.967 1 96.44 42 ALA B C 1
ATOM 1673 O O . ALA B 1 42 ? 28.172 -3.566 -5.031 1 96.44 42 ALA B O 1
ATOM 1674 N N . GLY B 1 43 ? 26.234 -3.818 -3.818 1 97.25 43 GLY B N 1
ATOM 1675 C CA . GLY B 1 43 ? 25.422 -3.969 -5.02 1 97.25 43 GLY B CA 1
ATOM 1676 C C . GLY B 1 43 ? 25.031 -5.406 -5.301 1 97.25 43 GLY B C 1
ATOM 1677 O O . GLY B 1 43 ? 24.094 -5.664 -6.047 1 97.25 43 GLY B O 1
ATOM 1678 N N . VAL B 1 44 ? 25.75 -6.336 -4.719 1 97.19 44 VAL B N 1
ATOM 1679 C CA . VAL B 1 44 ? 25.484 -7.75 -4.984 1 97.19 44 VAL B CA 1
ATOM 1680 C C . VAL B 1 44 ? 24.109 -8.133 -4.441 1 97.19 44 VAL B C 1
ATOM 1682 O O . VAL B 1 44 ? 23.312 -8.75 -5.145 1 97.19 44 VAL B O 1
ATOM 1685 N N . ALA B 1 45 ? 23.828 -7.809 -3.229 1 96.25 45 ALA B N 1
ATOM 1686 C CA . ALA B 1 45 ? 22.578 -8.18 -2.594 1 96.25 45 ALA B CA 1
ATOM 1687 C C . ALA B 1 45 ? 21.375 -7.586 -3.342 1 96.25 45 ALA B C 1
ATOM 1689 O O . ALA B 1 45 ? 20.406 -8.289 -3.639 1 96.25 45 ALA B O 1
ATOM 1690 N N . ILE B 1 46 ? 21.469 -6.309 -3.67 1 97.19 46 ILE B N 1
ATOM 1691 C CA . ILE B 1 46 ? 20.328 -5.672 -4.312 1 97.19 46 ILE B CA 1
ATOM 1692 C C . ILE B 1 46 ? 20.172 -6.211 -5.734 1 97.19 46 ILE B C 1
ATOM 1694 O O . ILE B 1 46 ? 19.062 -6.25 -6.27 1 97.19 46 ILE B O 1
ATOM 1698 N N . THR B 1 47 ? 21.281 -6.566 -6.398 1 97.88 47 THR B N 1
ATOM 1699 C CA . THR B 1 47 ? 21.203 -7.191 -7.715 1 97.88 47 THR B CA 1
ATOM 1700 C C . THR B 1 47 ? 20.328 -8.445 -7.66 1 97.88 47 THR B C 1
ATOM 1702 O O . THR B 1 47 ? 19.5 -8.672 -8.539 1 97.88 47 THR B O 1
ATOM 1705 N N . GLY B 1 48 ? 20.594 -9.273 -6.629 1 95.75 48 GLY B N 1
ATOM 1706 C CA . GLY B 1 48 ? 19.734 -10.438 -6.438 1 95.75 48 GLY B CA 1
ATOM 1707 C C . GLY B 1 48 ? 18.266 -10.078 -6.27 1 95.75 48 GLY B C 1
ATOM 1708 O O . GLY B 1 48 ? 17.391 -10.719 -6.855 1 95.75 48 GLY B O 1
ATOM 1709 N N . PHE B 1 49 ? 18.031 -9.078 -5.48 1 95.19 49 PHE B N 1
ATOM 1710 C CA . PHE B 1 49 ? 16.688 -8.578 -5.246 1 95.19 49 PHE B CA 1
ATOM 1711 C C . PHE B 1 49 ? 16.047 -8.102 -6.547 1 95.19 49 PHE B C 1
ATOM 1713 O O . PHE B 1 49 ? 14.898 -8.445 -6.844 1 95.19 49 PHE B O 1
ATOM 1720 N N . LEU B 1 50 ? 16.75 -7.301 -7.301 1 97.88 50 LEU B N 1
ATOM 1721 C CA . LEU B 1 50 ? 16.25 -6.723 -8.547 1 97.88 50 LEU B CA 1
ATOM 1722 C C . LEU B 1 50 ? 15.992 -7.812 -9.586 1 97.88 50 LEU B C 1
ATOM 1724 O O . LEU B 1 50 ? 14.992 -7.766 -10.297 1 97.88 50 LEU B O 1
ATOM 1728 N N . LYS B 1 51 ? 16.828 -8.805 -9.664 1 97.75 51 LYS B N 1
ATOM 1729 C CA . LYS B 1 51 ? 16.609 -9.93 -10.57 1 97.75 51 LYS B CA 1
ATOM 1730 C C . LYS B 1 51 ? 15.383 -10.734 -10.164 1 97.75 51 LYS B C 1
ATOM 1732 O O . LYS B 1 51 ? 14.648 -11.242 -11.016 1 97.75 51 LYS B O 1
ATOM 1737 N N . GLY B 1 52 ? 15.242 -10.867 -8.859 1 96 52 GLY B N 1
ATOM 1738 C CA . GLY B 1 52 ? 14.023 -11.477 -8.367 1 96 52 GLY B CA 1
ATOM 1739 C C . GLY B 1 52 ? 12.773 -10.734 -8.789 1 96 52 GLY B C 1
ATOM 1740 O O . GLY B 1 52 ? 11.766 -11.344 -9.148 1 96 52 GLY B O 1
ATOM 1741 N N . SER B 1 53 ? 12.836 -9.438 -8.688 1 97.5 53 SER B N 1
ATOM 1742 C CA . SER B 1 53 ? 11.727 -8.602 -9.141 1 97.5 53 SER B CA 1
ATOM 1743 C C . SER B 1 53 ? 11.422 -8.836 -10.617 1 97.5 53 SER B C 1
ATOM 1745 O O . SER B 1 53 ? 10.25 -8.953 -11 1 97.5 53 SER B O 1
ATOM 1747 N N . LEU B 1 54 ? 12.438 -8.914 -11.461 1 97.94 54 LEU B N 1
ATOM 1748 C CA . LEU B 1 54 ? 12.258 -9.133 -12.891 1 97.94 54 LEU B CA 1
ATOM 1749 C C . LEU B 1 54 ? 11.633 -10.492 -13.164 1 97.94 54 LEU B C 1
ATOM 1751 O O . LEU B 1 54 ? 10.836 -10.641 -14.094 1 97.94 54 LEU B O 1
ATOM 1755 N N . SER B 1 55 ? 12 -11.461 -12.375 1 96.81 55 SER B N 1
ATOM 1756 C CA . SER B 1 55 ? 11.422 -12.789 -12.539 1 96.81 55 SER B CA 1
ATOM 1757 C C . SER B 1 55 ? 9.922 -12.789 -12.242 1 96.81 55 SER B C 1
ATOM 1759 O O . SER B 1 55 ? 9.188 -13.656 -12.719 1 96.81 55 SER B O 1
ATOM 1761 N N . LYS B 1 56 ? 9.492 -11.836 -11.484 1 96.62 56 LYS B N 1
ATOM 1762 C CA . LYS B 1 56 ? 8.094 -11.75 -11.078 1 96.62 56 LYS B CA 1
ATOM 1763 C C . LYS B 1 56 ? 7.281 -10.938 -12.094 1 96.62 56 LYS B C 1
ATOM 1765 O O . LYS B 1 56 ? 6.09 -10.695 -11.891 1 96.62 56 LYS B O 1
ATOM 1770 N N . ALA B 1 57 ? 7.922 -10.453 -13.125 1 97.44 57 ALA B N 1
ATOM 1771 C CA . ALA B 1 57 ? 7.262 -9.656 -14.156 1 97.44 57 ALA B CA 1
ATOM 1772 C C . ALA B 1 57 ? 6.777 -10.539 -15.297 1 97.44 57 ALA B C 1
ATOM 1774 O O . ALA B 1 57 ? 6.203 -10.047 -16.266 1 97.44 57 ALA B O 1
ATOM 1775 N N . THR B 1 58 ? 6.91 -11.812 -15.133 1 93.31 58 THR B N 1
ATOM 1776 C CA . THR B 1 58 ? 6.574 -12.75 -16.203 1 93.31 58 THR B CA 1
ATOM 1777 C C . THR B 1 58 ? 5.352 -13.578 -15.828 1 93.31 58 THR B C 1
ATOM 1779 O O . THR B 1 58 ? 4.918 -13.57 -14.672 1 93.31 58 THR B O 1
ATOM 1782 N N . GLY B 1 59 ? 4.691 -14.203 -16.891 1 89.25 59 GLY B N 1
ATOM 1783 C CA . GLY B 1 59 ? 3.555 -15.078 -16.656 1 89.25 59 GLY B CA 1
ATOM 1784 C C . GLY B 1 59 ? 2.221 -14.406 -16.906 1 89.25 59 GLY B C 1
ATOM 1785 O O . GLY B 1 59 ? 2.176 -13.234 -17.281 1 89.25 59 GLY B O 1
ATOM 1786 N N . ASP B 1 60 ? 1.096 -15.18 -16.594 1 84.69 60 ASP B N 1
ATOM 1787 C CA . ASP B 1 60 ? -0.253 -14.734 -16.938 1 84.69 60 ASP B CA 1
ATOM 1788 C C . ASP B 1 60 ? -0.727 -13.641 -15.977 1 84.69 60 ASP B C 1
ATOM 1790 O O . ASP B 1 60 ? -1.482 -12.75 -16.359 1 84.69 60 ASP B O 1
ATOM 1794 N N . HIS B 1 61 ? -0.343 -13.688 -14.75 1 87.06 61 HIS B N 1
ATOM 1795 C CA . HIS B 1 61 ? -0.709 -12.703 -13.734 1 87.06 61 HIS B CA 1
ATOM 1796 C C . HIS B 1 61 ? 0.519 -12.211 -12.977 1 87.06 61 HIS B C 1
ATOM 1798 O O . HIS B 1 61 ? 0.702 -12.539 -11.805 1 87.06 61 HIS B O 1
ATOM 1804 N N . PRO B 1 62 ? 1.272 -11.359 -13.727 1 95.06 62 PRO B N 1
ATOM 1805 C CA . PRO B 1 62 ? 2.541 -10.945 -13.125 1 95.06 62 PRO B CA 1
ATOM 1806 C C . PRO B 1 62 ? 2.35 -10.102 -11.867 1 95.06 62 PRO B C 1
ATOM 1808 O O . PRO B 1 62 ? 1.421 -9.297 -11.789 1 95.06 62 PRO B O 1
ATOM 1811 N N . LEU B 1 63 ? 3.277 -10.305 -10.945 1 96 63 LEU B N 1
ATOM 1812 C CA . LEU B 1 63 ? 3.287 -9.523 -9.711 1 96 63 LEU B CA 1
ATOM 1813 C C . LEU B 1 63 ? 3.91 -8.148 -9.945 1 96 63 LEU B C 1
ATOM 1815 O O . LEU B 1 63 ? 3.615 -7.199 -9.211 1 96 63 LEU B O 1
ATOM 1819 N N . VAL B 1 64 ? 4.809 -8.086 -10.898 1 98.19 64 VAL B N 1
ATOM 1820 C CA . VAL B 1 64 ? 5.484 -6.832 -11.234 1 98.19 64 VAL B CA 1
ATOM 1821 C C . VAL B 1 64 ? 5.012 -6.34 -12.602 1 98.19 64 VAL B C 1
ATOM 1823 O O . VAL B 1 64 ? 5.027 -7.09 -13.578 1 98.19 64 VAL B O 1
ATOM 1826 N N . GLN B 1 65 ? 4.621 -5.117 -12.609 1 97.44 65 GLN B N 1
ATOM 1827 C CA . GLN B 1 65 ? 4.098 -4.543 -13.844 1 97.44 65 GLN B CA 1
ATOM 1828 C C . GLN B 1 65 ? 5.219 -4.281 -14.852 1 97.44 65 GLN B C 1
ATOM 1830 O O . GLN B 1 65 ? 6.348 -3.979 -14.461 1 97.44 65 GLN B O 1
ATOM 1835 N N . GLY B 1 66 ? 4.852 -4.273 -16.125 1 97.19 66 GLY B N 1
ATOM 1836 C CA . GLY B 1 66 ? 5.816 -4.117 -17.188 1 97.19 66 GLY B CA 1
ATOM 1837 C C . GLY B 1 66 ? 6.625 -2.836 -17.094 1 97.19 66 GLY B C 1
ATOM 1838 O O . GLY B 1 66 ? 7.848 -2.854 -17.266 1 97.19 66 GLY B O 1
ATOM 1839 N N . TRP B 1 67 ? 5.934 -1.779 -16.844 1 97.5 67 TRP B N 1
ATOM 1840 C CA . TRP B 1 67 ? 6.637 -0.5 -16.812 1 97.5 67 TRP B CA 1
ATOM 1841 C C . TRP B 1 67 ? 7.656 -0.468 -15.68 1 97.5 67 TRP B C 1
ATOM 1843 O O . TRP B 1 67 ? 8.719 0.149 -15.812 1 97.5 67 TRP B O 1
ATOM 1853 N N . TYR B 1 68 ? 7.383 -1.048 -14.578 1 98.31 68 TYR B N 1
ATOM 1854 C CA . TYR B 1 68 ? 8.32 -1.056 -13.461 1 98.31 68 TYR B CA 1
ATOM 1855 C C . TYR B 1 68 ? 9.477 -2.01 -13.734 1 98.31 68 TYR B C 1
ATOM 1857 O O . TYR B 1 68 ? 10.625 -1.734 -13.359 1 98.31 68 TYR B O 1
ATOM 1865 N N . ALA B 1 69 ? 9.164 -3.166 -14.367 1 98.38 69 ALA B N 1
ATOM 1866 C CA . ALA B 1 69 ? 10.211 -4.086 -14.789 1 98.38 69 ALA B CA 1
ATOM 1867 C C . ALA B 1 69 ? 11.203 -3.396 -15.719 1 98.38 69 ALA B C 1
ATOM 1869 O O . ALA B 1 69 ? 12.414 -3.625 -15.633 1 98.38 69 ALA B O 1
ATOM 1870 N N . SER B 1 70 ? 10.672 -2.611 -16.609 1 98.38 70 SER B N 1
ATOM 1871 C CA . SER B 1 70 ? 11.539 -1.849 -17.5 1 98.38 70 SER B CA 1
ATOM 1872 C C . SER B 1 70 ? 12.438 -0.898 -16.719 1 98.38 70 SER B C 1
ATOM 1874 O O . SER B 1 70 ? 13.617 -0.752 -17.047 1 98.38 70 SER B O 1
ATOM 1876 N N . PHE B 1 71 ? 11.891 -0.248 -15.773 1 98.5 71 PHE B N 1
ATOM 1877 C CA . PHE B 1 71 ? 12.672 0.622 -14.906 1 98.5 71 PHE B CA 1
ATOM 1878 C C . PHE B 1 71 ? 13.758 -0.168 -14.188 1 98.5 71 PHE B C 1
ATOM 1880 O O . PHE B 1 71 ? 14.914 0.271 -14.117 1 98.5 71 PHE B O 1
ATOM 1887 N N . VAL B 1 72 ? 13.391 -1.315 -13.625 1 98.12 72 VAL B N 1
ATOM 1888 C CA . VAL B 1 72 ? 14.336 -2.16 -12.914 1 98.12 72 VAL B CA 1
ATOM 1889 C C . VAL B 1 72 ? 15.477 -2.568 -13.852 1 98.12 72 VAL B C 1
ATOM 1891 O O . VAL B 1 72 ? 16.656 -2.455 -13.5 1 98.12 72 VAL B O 1
ATOM 1894 N N . GLN B 1 73 ? 15.133 -2.986 -15.023 1 98.06 73 GLN B N 1
ATOM 1895 C CA . GLN B 1 73 ? 16.094 -3.51 -15.984 1 98.06 73 GLN B CA 1
ATOM 1896 C C . GLN B 1 73 ? 16.984 -2.396 -16.531 1 98.06 73 GLN B C 1
ATOM 1898 O O . GLN B 1 73 ? 18.188 -2.578 -16.672 1 98.06 73 GLN B O 1
ATOM 1903 N N . SER B 1 74 ? 16.406 -1.232 -16.75 1 98.31 74 SER B N 1
ATOM 1904 C CA . SER B 1 74 ? 17.109 -0.203 -17.5 1 98.31 74 SER B CA 1
ATOM 1905 C C . SER B 1 74 ? 17.766 0.813 -16.562 1 98.31 74 SER B C 1
ATOM 1907 O O . SER B 1 74 ? 18.719 1.504 -16.953 1 98.31 74 SER B O 1
ATOM 1909 N N . VAL B 1 75 ? 17.281 0.919 -15.398 1 98.31 75 VAL B N 1
ATOM 1910 C CA . VAL B 1 75 ? 17.797 1.979 -14.539 1 98.31 75 VAL B CA 1
ATOM 1911 C C . VAL B 1 75 ? 18.391 1.37 -13.273 1 98.31 75 VAL B C 1
ATOM 1913 O O . VAL B 1 75 ? 19.578 1.579 -12.969 1 98.31 75 VAL B O 1
ATOM 1916 N N . ALA B 1 76 ? 17.641 0.646 -12.562 1 98.19 76 ALA B N 1
ATOM 1917 C CA . ALA B 1 76 ? 18.062 0.18 -11.242 1 98.19 76 ALA B CA 1
ATOM 1918 C C . ALA B 1 76 ? 19.203 -0.821 -11.352 1 98.19 76 ALA B C 1
ATOM 1920 O O . ALA B 1 76 ? 20.234 -0.666 -10.695 1 98.19 76 ALA B O 1
ATOM 1921 N N . LEU B 1 77 ? 19.109 -1.804 -12.25 1 97.88 77 LEU B N 1
ATOM 1922 C CA . LEU B 1 77 ? 20.078 -2.895 -12.344 1 97.88 77 LEU B CA 1
ATOM 1923 C C . LEU B 1 77 ? 21.453 -2.375 -12.758 1 97.88 77 LEU B C 1
ATOM 1925 O O . LEU B 1 77 ? 22.469 -2.705 -12.141 1 97.88 77 LEU B O 1
ATOM 1929 N N . PRO B 1 78 ? 21.516 -1.478 -13.789 1 98.06 78 PRO B N 1
ATOM 1930 C CA . PRO B 1 78 ? 22.828 -0.951 -14.172 1 98.06 78 PRO B CA 1
ATOM 1931 C C . PRO B 1 78 ? 23.438 -0.058 -13.102 1 98.06 78 PRO B C 1
ATOM 1933 O O . PRO B 1 78 ? 24.641 0.219 -13.133 1 98.06 78 PRO B O 1
ATOM 1936 N N . ASN B 1 79 ? 22.656 0.447 -12.18 1 98.38 79 ASN B N 1
ATOM 1937 C CA . ASN B 1 79 ? 23.125 1.307 -11.102 1 98.38 79 ASN B CA 1
ATOM 1938 C C . ASN B 1 79 ? 22.953 0.642 -9.734 1 98.38 79 ASN B C 1
ATOM 1940 O O . ASN B 1 79 ? 22.656 1.313 -8.742 1 98.38 79 ASN B O 1
ATOM 1944 N N . ALA B 1 80 ? 23.141 -0.603 -9.719 1 98 80 ALA B N 1
ATOM 1945 C CA . ALA B 1 80 ? 22.859 -1.416 -8.539 1 98 80 ALA B CA 1
ATOM 1946 C C . ALA B 1 80 ? 23.641 -0.928 -7.324 1 98 80 ALA B C 1
ATOM 1948 O O . ALA B 1 80 ? 23.109 -0.854 -6.215 1 98 80 ALA B O 1
ATOM 1949 N N . LYS B 1 81 ? 24.891 -0.613 -7.496 1 97.44 81 LYS B N 1
ATOM 1950 C CA . LYS B 1 81 ? 25.719 -0.173 -6.371 1 97.44 81 LYS B CA 1
ATOM 1951 C C . LYS B 1 81 ? 25.156 1.101 -5.746 1 97.44 81 LYS B C 1
ATOM 1953 O O . LYS B 1 81 ? 25.031 1.195 -4.523 1 97.44 81 LYS B O 1
ATOM 1958 N N . VAL B 1 82 ? 24.812 2.045 -6.555 1 97.44 82 VAL B N 1
ATOM 1959 C CA . VAL B 1 82 ? 24.266 3.312 -6.086 1 97.44 82 VAL B CA 1
ATOM 1960 C C . VAL B 1 82 ? 22.953 3.064 -5.348 1 97.44 82 VAL B C 1
ATOM 1962 O O . VAL B 1 82 ? 22.719 3.611 -4.266 1 97.44 82 VAL B O 1
ATOM 1965 N N . PHE B 1 83 ? 22.109 2.262 -5.922 1 98.06 83 PHE B N 1
ATOM 1966 C CA . PHE B 1 83 ? 20.812 1.973 -5.312 1 98.06 83 PHE B CA 1
ATOM 1967 C C . PHE B 1 83 ? 20.984 1.23 -3.992 1 98.06 83 PHE B C 1
ATOM 1969 O O . PHE B 1 83 ? 20.203 1.414 -3.062 1 98.06 83 PHE B O 1
ATOM 1976 N N . SER B 1 84 ? 21.984 0.384 -3.941 1 98.25 84 SER B N 1
ATOM 1977 C CA . SER B 1 84 ? 22.281 -0.352 -2.713 1 98.25 84 SER B CA 1
ATOM 1978 C C . SER B 1 84 ? 22.547 0.597 -1.553 1 98.25 84 SER B C 1
ATOM 1980 O O . SER B 1 84 ? 21.984 0.446 -0.47 1 98.25 84 SER B O 1
ATOM 1982 N N . TYR B 1 85 ? 23.344 1.603 -1.771 1 97.75 85 TYR B N 1
ATOM 1983 C CA . TYR B 1 85 ? 23.656 2.588 -0.742 1 97.75 85 TYR B CA 1
ATOM 1984 C C . TYR B 1 85 ? 22.438 3.434 -0.403 1 97.75 85 TYR B C 1
ATOM 1986 O O . TYR B 1 85 ? 22.172 3.723 0.768 1 97.75 85 TYR B O 1
ATOM 1994 N N . LEU B 1 86 ? 21.688 3.805 -1.404 1 97.69 86 LEU B N 1
ATOM 1995 C CA . LEU B 1 86 ? 20.516 4.637 -1.213 1 97.69 86 LEU B CA 1
ATOM 1996 C C . LEU B 1 86 ? 19.484 3.926 -0.339 1 97.69 86 LEU B C 1
ATOM 1998 O O . LEU B 1 86 ? 18.906 4.531 0.564 1 97.69 86 LEU B O 1
ATOM 2002 N N . VAL B 1 87 ? 19.281 2.668 -0.647 1 98.12 87 VAL B N 1
ATOM 2003 C CA . VAL B 1 87 ? 18.297 1.896 0.108 1 98.12 87 VAL B CA 1
ATOM 2004 C C . VAL B 1 87 ? 18.781 1.721 1.548 1 98.12 87 VAL B C 1
ATOM 2006 O O . VAL B 1 87 ? 18.047 2.027 2.492 1 98.12 87 VAL B O 1
ATOM 2009 N N . ALA B 1 88 ? 20 1.299 1.763 1 98.25 88 ALA B N 1
ATOM 2010 C CA . ALA B 1 88 ? 20.531 1.008 3.092 1 98.25 88 ALA B CA 1
ATOM 2011 C C . ALA B 1 88 ? 20.516 2.254 3.973 1 98.25 88 ALA B C 1
ATOM 2013 O O . ALA B 1 88 ? 19.969 2.238 5.078 1 98.25 88 ALA B O 1
ATOM 2014 N N . TYR B 1 89 ? 20.984 3.312 3.48 1 98.06 89 TYR B N 1
ATOM 2015 C CA . TYR B 1 89 ? 21.094 4.52 4.293 1 98.06 89 TYR B CA 1
ATOM 2016 C C . TYR B 1 89 ? 19.781 5.281 4.324 1 98.06 89 TYR B C 1
ATOM 2018 O O . TYR B 1 89 ? 19.469 5.969 5.301 1 98.06 89 TYR B O 1
ATOM 2026 N N . GLY B 1 90 ? 19.031 5.199 3.207 1 98.25 90 GLY B N 1
ATOM 2027 C CA . GLY B 1 90 ? 17.703 5.758 3.252 1 98.25 90 GLY B CA 1
ATOM 2028 C C . GLY B 1 90 ? 16.844 5.168 4.352 1 98.25 90 GLY B C 1
ATOM 2029 O O . GLY B 1 90 ? 16.141 5.895 5.066 1 98.25 90 GLY B O 1
ATOM 2030 N N . GLU B 1 91 ? 16.938 3.879 4.445 1 98.62 91 GLU B N 1
ATOM 2031 C CA . GLU B 1 91 ? 16.188 3.211 5.508 1 98.62 91 GLU B CA 1
ATOM 2032 C C . GLU B 1 91 ? 16.656 3.676 6.883 1 98.62 91 GLU B C 1
ATOM 2034 O O . GLU B 1 91 ? 15.836 3.889 7.781 1 98.62 91 GLU B O 1
ATOM 2039 N N . LEU B 1 92 ? 17.906 3.844 7.055 1 98.5 92 LEU B N 1
ATOM 2040 C CA . LEU B 1 92 ? 18.469 4.301 8.32 1 98.5 92 LEU B CA 1
ATOM 2041 C C . LEU B 1 92 ? 17.969 5.699 8.664 1 98.5 92 LEU B C 1
ATOM 2043 O O . LEU B 1 92 ? 17.531 5.945 9.789 1 98.5 92 LEU B O 1
ATOM 2047 N N . LEU B 1 93 ? 18.016 6.598 7.695 1 98.38 93 LEU B N 1
ATOM 2048 C CA . LEU B 1 93 ? 17.625 7.984 7.914 1 98.38 93 LEU B CA 1
ATOM 2049 C C . LEU B 1 93 ? 16.141 8.078 8.242 1 98.38 93 LEU B C 1
ATOM 2051 O O . LEU B 1 93 ? 15.734 8.859 9.109 1 98.38 93 LEU B O 1
ATOM 2055 N N . VAL B 1 94 ? 15.352 7.258 7.512 1 98.62 94 VAL B N 1
ATOM 2056 C CA . VAL B 1 94 ? 13.922 7.215 7.801 1 98.62 94 VAL B CA 1
ATOM 2057 C C . VAL B 1 94 ? 13.695 6.754 9.242 1 98.62 94 VAL B C 1
ATOM 2059 O O . VAL B 1 94 ? 12.93 7.371 9.984 1 98.62 94 VAL B O 1
ATOM 2062 N N . GLY B 1 95 ? 14.367 5.672 9.602 1 98.56 95 GLY B N 1
ATOM 2063 C CA . GLY B 1 95 ? 14.234 5.164 10.961 1 98.56 95 GLY B CA 1
ATOM 2064 C C . GLY B 1 95 ? 14.609 6.188 12.016 1 98.56 95 GLY B C 1
ATOM 2065 O O . GLY B 1 95 ? 13.883 6.375 12.992 1 98.56 95 GLY B O 1
ATOM 2066 N N . ILE B 1 96 ? 15.68 6.891 11.859 1 97.88 96 ILE B N 1
ATOM 2067 C CA . ILE B 1 96 ? 16.156 7.898 12.805 1 97.88 96 ILE B CA 1
ATOM 2068 C C . ILE B 1 96 ? 15.148 9.039 12.898 1 97.88 96 ILE B C 1
ATOM 2070 O O . ILE B 1 96 ? 14.812 9.492 13.992 1 97.88 96 ILE B O 1
ATOM 2074 N N . SER B 1 97 ? 14.719 9.492 11.773 1 96.62 97 SER B N 1
ATOM 2075 C CA . SER B 1 97 ? 13.734 10.562 11.711 1 96.62 97 SER B CA 1
ATOM 2076 C C . SER B 1 97 ? 12.492 10.219 12.531 1 96.62 97 SER B C 1
ATOM 2078 O O . SER B 1 97 ? 12.031 11.023 13.336 1 96.62 97 SER B O 1
ATOM 2080 N N . LEU B 1 98 ? 11.992 9.023 12.406 1 96.81 98 LEU B N 1
ATOM 2081 C CA . LEU B 1 98 ? 10.742 8.625 13.031 1 96.81 98 LEU B CA 1
ATOM 2082 C C . LEU B 1 98 ? 10.93 8.359 14.523 1 96.81 98 LEU B C 1
ATOM 2084 O O . LEU B 1 98 ? 10.055 8.68 15.328 1 96.81 98 LEU B O 1
ATOM 2088 N N . ILE B 1 99 ? 12.023 7.805 14.875 1 96.38 99 ILE B N 1
ATOM 2089 C CA . ILE B 1 99 ? 12.273 7.527 16.281 1 96.38 99 ILE B CA 1
ATOM 2090 C C . ILE B 1 99 ? 12.445 8.836 17.047 1 96.38 99 ILE B C 1
ATOM 2092 O O . ILE B 1 99 ? 11.867 9.016 18.125 1 96.38 99 ILE B O 1
ATOM 2096 N N . LEU B 1 100 ? 13.102 9.828 16.484 1 94.25 100 LEU B N 1
ATOM 2097 C CA . LEU B 1 100 ? 13.383 11.086 17.156 1 94.25 100 LEU B CA 1
ATOM 2098 C C . LEU B 1 100 ? 12.227 12.062 17 1 94.25 100 LEU B C 1
ATOM 2100 O O . LEU B 1 100 ? 12.102 13.031 17.75 1 94.25 100 LEU B O 1
ATOM 2104 N N . GLY B 1 101 ? 11.406 11.766 16.016 1 92 101 GLY B N 1
ATOM 2105 C CA . GLY B 1 101 ? 10.375 12.734 15.68 1 92 101 GLY B CA 1
ATOM 2106 C C . GLY B 1 101 ? 10.938 14.016 15.086 1 92 101 GLY B C 1
ATOM 2107 O O . GLY B 1 101 ? 10.508 15.109 15.438 1 92 101 GLY B O 1
ATOM 2108 N N . ALA B 1 102 ? 11.961 13.859 14.312 1 90.75 102 ALA B N 1
ATOM 2109 C CA . ALA B 1 102 ? 12.609 14.977 13.617 1 90.75 102 ALA B CA 1
ATOM 2110 C C . ALA B 1 102 ? 12.312 14.93 12.125 1 90.75 102 ALA B C 1
ATOM 2112 O O . ALA B 1 102 ? 12.664 13.969 11.445 1 90.75 102 ALA B O 1
ATOM 2113 N N . LEU B 1 103 ? 11.703 16.078 11.57 1 92 103 LEU B N 1
ATOM 2114 C CA . LEU B 1 103 ? 11.289 16.062 10.172 1 92 103 LEU B CA 1
ATOM 2115 C C . LEU B 1 103 ? 10.414 14.852 9.883 1 92 103 LEU B C 1
ATOM 2117 O O . LEU B 1 103 ? 10.656 14.125 8.914 1 92 103 LEU B O 1
ATOM 2121 N N . THR B 1 104 ? 9.516 14.641 10.758 1 93.5 104 THR B N 1
ATOM 2122 C CA . THR B 1 104 ? 8.711 13.422 10.766 1 93.5 104 THR B CA 1
ATOM 2123 C C . THR B 1 104 ? 7.961 13.258 9.445 1 93.5 104 THR B C 1
ATOM 2125 O O . THR B 1 104 ? 7.918 12.164 8.883 1 93.5 104 THR B O 1
ATOM 2128 N N . ILE B 1 105 ? 7.422 14.305 8.922 1 92.94 105 ILE B N 1
ATOM 2129 C CA . ILE B 1 105 ? 6.66 14.219 7.684 1 92.94 105 ILE B CA 1
ATOM 2130 C C . ILE B 1 105 ? 7.574 13.781 6.543 1 92.94 105 ILE B C 1
ATOM 2132 O O . ILE B 1 105 ? 7.18 12.977 5.695 1 92.94 105 ILE B O 1
ATOM 2136 N N . VAL B 1 106 ? 8.75 14.312 6.484 1 94.19 106 VAL B N 1
ATOM 2137 C CA . VAL B 1 106 ? 9.727 13.938 5.461 1 94.19 106 VAL B CA 1
ATOM 2138 C C . VAL B 1 106 ? 10.062 12.453 5.598 1 94.19 106 VAL B C 1
ATOM 2140 O O . VAL B 1 106 ? 10.117 11.727 4.602 1 94.19 106 VAL B O 1
ATOM 2143 N N . GLY B 1 107 ? 10.312 12.008 6.836 1 97 107 GLY B N 1
ATOM 2144 C CA . GLY B 1 107 ? 10.57 10.602 7.086 1 97 107 GLY B CA 1
ATOM 2145 C C . GLY B 1 107 ? 9.422 9.703 6.664 1 97 107 GLY B C 1
ATOM 2146 O O . GLY B 1 107 ? 9.641 8.648 6.055 1 97 107 GLY B O 1
ATOM 2147 N N . LEU B 1 108 ? 8.234 10.109 7 1 97.12 108 LEU B N 1
ATOM 2148 C CA . LEU B 1 108 ? 7.055 9.336 6.652 1 97.12 108 LEU B CA 1
ATOM 2149 C C . LEU B 1 108 ? 6.891 9.242 5.137 1 97.12 108 LEU B C 1
ATOM 2151 O O . LEU B 1 108 ? 6.578 8.172 4.605 1 97.12 108 LEU B O 1
ATOM 2155 N N . LEU B 1 109 ? 7.129 10.305 4.457 1 97.06 109 LEU B N 1
ATOM 2156 C CA . LEU B 1 109 ? 7.004 10.32 3.002 1 97.06 109 LEU B CA 1
ATOM 2157 C C . LEU B 1 109 ? 8.078 9.445 2.357 1 97.06 109 LEU B C 1
ATOM 2159 O O . LEU B 1 109 ? 7.785 8.688 1.431 1 97.06 109 LEU B O 1
ATOM 2163 N N . ALA B 1 110 ? 9.234 9.586 2.82 1 98.25 110 ALA B N 1
ATOM 2164 C CA . ALA B 1 110 ? 10.336 8.781 2.295 1 98.25 110 ALA B CA 1
ATOM 2165 C C . ALA B 1 110 ? 10.109 7.297 2.559 1 98.25 110 ALA B C 1
ATOM 2167 O O . ALA B 1 110 ? 10.344 6.457 1.685 1 98.25 110 ALA B O 1
ATOM 2168 N N . GLY B 1 111 ? 9.688 6.965 3.756 1 98.56 111 GLY B N 1
ATOM 2169 C CA . GLY B 1 111 ? 9.359 5.59 4.082 1 98.56 111 GLY B CA 1
ATOM 2170 C C . GLY B 1 111 ? 8.242 5.02 3.225 1 98.56 111 GLY B C 1
ATOM 2171 O O . GLY B 1 111 ? 8.359 3.908 2.701 1 98.56 111 GLY B O 1
ATOM 2172 N N . ALA B 1 112 ? 7.191 5.797 3.125 1 98.31 112 ALA B N 1
ATOM 2173 C CA . ALA B 1 112 ? 6.082 5.375 2.277 1 98.31 112 ALA B CA 1
ATOM 2174 C C . ALA B 1 112 ? 6.539 5.164 0.837 1 98.31 112 ALA B C 1
ATOM 2176 O O . ALA B 1 112 ? 6.109 4.215 0.176 1 98.31 112 ALA B O 1
ATOM 2177 N N . PHE B 1 113 ? 7.379 6.027 0.381 1 98.44 113 PHE B N 1
ATOM 2178 C CA . PHE B 1 113 ? 7.918 5.922 -0.97 1 98.44 113 PHE B CA 1
ATOM 2179 C C . PHE B 1 113 ? 8.727 4.641 -1.133 1 98.44 113 PHE B C 1
ATOM 2181 O O . PHE B 1 113 ? 8.617 3.959 -2.156 1 98.44 113 PHE B O 1
ATOM 2188 N N . MET B 1 114 ? 9.516 4.324 -0.187 1 98.5 114 MET B N 1
ATOM 2189 C CA . MET B 1 114 ? 10.312 3.102 -0.255 1 98.5 114 MET B CA 1
ATOM 2190 C C . MET B 1 114 ? 9.414 1.866 -0.218 1 98.5 114 MET B C 1
ATOM 2192 O O . MET B 1 114 ? 9.602 0.935 -1.003 1 98.5 114 MET B O 1
ATOM 2196 N N . ASN B 1 115 ? 8.406 1.905 0.718 1 98.69 115 ASN B N 1
ATOM 2197 C CA . ASN B 1 115 ? 7.48 0.777 0.763 1 98.69 115 ASN B CA 1
ATOM 2198 C C . ASN B 1 115 ? 6.738 0.605 -0.562 1 98.69 115 ASN B C 1
ATOM 2200 O O . ASN B 1 115 ? 6.512 -0.52 -1.01 1 98.69 115 ASN B O 1
ATOM 2204 N N . LEU B 1 116 ? 6.297 1.706 -1.153 1 98.56 116 LEU B N 1
ATOM 2205 C CA . LEU B 1 116 ? 5.621 1.644 -2.445 1 98.56 116 LEU B CA 1
ATOM 2206 C C . LEU B 1 116 ? 6.516 0.997 -3.496 1 98.56 116 LEU B C 1
ATOM 2208 O O . LEU B 1 116 ? 6.07 0.129 -4.25 1 98.56 116 LEU B O 1
ATOM 2212 N N . ASN B 1 117 ? 7.77 1.379 -3.541 1 98.38 117 ASN B N 1
ATOM 2213 C CA . ASN B 1 117 ? 8.703 0.824 -4.52 1 98.38 117 ASN B CA 1
ATOM 2214 C C . ASN B 1 117 ? 8.945 -0.663 -4.277 1 98.38 117 ASN B C 1
ATOM 2216 O O . ASN B 1 117 ? 9.078 -1.438 -5.227 1 98.38 117 ASN B O 1
ATOM 2220 N N . TYR B 1 118 ? 9.094 -1.036 -2.988 1 98.19 118 TYR B N 1
ATOM 2221 C CA . TYR B 1 118 ? 9.273 -2.451 -2.686 1 98.19 118 TYR B CA 1
ATOM 2222 C C . TYR B 1 118 ? 8.086 -3.268 -3.174 1 98.19 118 TYR B C 1
ATOM 2224 O O . TYR B 1 118 ? 8.258 -4.348 -3.744 1 98.19 118 TYR B O 1
ATOM 2232 N N . MET B 1 119 ? 6.906 -2.732 -2.99 1 98.38 119 MET B N 1
ATOM 2233 C CA . MET B 1 119 ? 5.707 -3.43 -3.441 1 98.38 119 MET B CA 1
ATOM 2234 C C . MET B 1 119 ? 5.625 -3.445 -4.965 1 98.38 119 MET B C 1
ATOM 2236 O O . MET B 1 119 ? 5.246 -4.457 -5.559 1 98.38 119 MET B O 1
ATOM 2240 N N . LEU B 1 120 ? 6.016 -2.357 -5.609 1 98.38 120 LEU B N 1
ATOM 2241 C CA . LEU B 1 120 ? 6.031 -2.328 -7.07 1 98.38 120 LEU B CA 1
ATOM 2242 C C . LEU B 1 120 ? 7.055 -3.316 -7.625 1 98.38 120 LEU B C 1
ATOM 2244 O O . LEU B 1 120 ? 6.906 -3.801 -8.75 1 98.38 120 LEU B O 1
ATOM 2248 N N . ALA B 1 121 ? 7.992 -3.66 -6.816 1 98.06 121 ALA B N 1
ATOM 2249 C CA . ALA B 1 121 ? 9.016 -4.629 -7.199 1 98.06 121 ALA B CA 1
ATOM 2250 C C . ALA B 1 121 ? 8.57 -6.051 -6.875 1 98.06 121 ALA B C 1
ATOM 2252 O O . ALA B 1 121 ? 9.352 -7 -7.027 1 98.06 121 ALA B O 1
ATOM 2253 N N . GLY B 1 122 ? 7.422 -6.223 -6.328 1 97.19 122 GLY B N 1
ATOM 2254 C CA . GLY B 1 122 ? 6.859 -7.551 -6.141 1 97.19 122 GLY B CA 1
ATOM 2255 C C . GLY B 1 122 ? 7.074 -8.094 -4.742 1 97.19 122 GLY B C 1
ATOM 2256 O O . GLY B 1 122 ? 6.922 -9.297 -4.508 1 97.19 122 GLY B O 1
ATOM 2257 N N . THR B 1 123 ? 7.434 -7.223 -3.816 1 95.81 123 THR B N 1
ATOM 2258 C CA . THR B 1 123 ? 7.68 -7.688 -2.455 1 95.81 123 THR B CA 1
ATOM 2259 C C . THR B 1 123 ? 6.648 -7.105 -1.491 1 95.81 123 THR B C 1
ATOM 2261 O O . THR B 1 123 ? 6.613 -5.895 -1.268 1 95.81 123 THR B O 1
ATOM 2264 N N . THR B 1 124 ? 5.828 -7.953 -0.894 1 97.06 124 THR B N 1
ATOM 2265 C CA . THR B 1 124 ? 4.793 -7.484 0.023 1 97.06 124 THR B CA 1
ATOM 2266 C C . THR B 1 124 ? 5.266 -7.586 1.47 1 97.06 124 THR B C 1
ATOM 2268 O O . THR B 1 124 ? 5.781 -6.617 2.031 1 97.06 124 THR B O 1
ATOM 2271 N N . SER B 1 125 ? 5.348 -8.883 1.99 1 95.06 125 SER B N 1
ATOM 2272 C CA . SER B 1 125 ? 5.781 -9.062 3.373 1 95.06 125 SER B CA 1
ATOM 2273 C C . SER B 1 125 ? 5.16 -8.008 4.285 1 95.06 125 SER B C 1
ATOM 2275 O O . SER B 1 125 ? 3.943 -7.824 4.293 1 95.06 125 SER B O 1
ATOM 2277 N N . THR B 1 126 ? 5.945 -7.238 5.012 1 97.06 126 THR B N 1
ATOM 2278 C CA . THR B 1 126 ? 5.406 -6.273 5.965 1 97.06 126 THR B CA 1
ATOM 2279 C C . THR B 1 126 ? 5.156 -4.926 5.293 1 97.06 126 THR B C 1
ATOM 2281 O O . THR B 1 126 ? 4.598 -4.016 5.902 1 97.06 126 THR B O 1
ATOM 2284 N N . ASN B 1 127 ? 5.496 -4.727 4.035 1 98.19 127 ASN B N 1
ATOM 2285 C CA . ASN B 1 127 ? 5.465 -3.432 3.363 1 98.19 127 ASN B CA 1
ATOM 2286 C C . ASN B 1 127 ? 4.055 -2.844 3.344 1 98.19 127 ASN B C 1
ATOM 2288 O O . ASN B 1 127 ? 3.875 -1.648 3.582 1 98.19 127 ASN B O 1
ATOM 2292 N N . PRO B 1 128 ? 3.014 -3.664 3.051 1 98.5 128 PRO B N 1
ATOM 2293 C CA . PRO B 1 128 ? 1.668 -3.086 3.084 1 98.5 128 PRO B CA 1
ATOM 2294 C C . PRO B 1 128 ? 1.311 -2.5 4.449 1 98.5 128 PRO B C 1
ATOM 2296 O O . PRO B 1 128 ? 0.692 -1.436 4.527 1 98.5 128 PRO B O 1
ATOM 2299 N N . ASN B 1 129 ? 1.702 -3.176 5.512 1 98.19 129 ASN B N 1
ATOM 2300 C CA . ASN B 1 129 ? 1.433 -2.699 6.863 1 98.19 129 ASN B CA 1
ATOM 2301 C C . ASN B 1 129 ? 2.166 -1.393 7.152 1 98.19 129 ASN B C 1
ATOM 2303 O O . ASN B 1 129 ? 1.571 -0.44 7.66 1 98.19 129 ASN B O 1
ATOM 2307 N N . LEU B 1 130 ? 3.428 -1.391 6.848 1 98.62 130 LEU B N 1
ATOM 2308 C CA . LEU B 1 130 ? 4.246 -0.216 7.121 1 98.62 130 LEU B CA 1
ATOM 2309 C C . LEU B 1 130 ? 3.779 0.979 6.301 1 98.62 130 LEU B C 1
ATOM 2311 O O . LEU B 1 130 ? 3.736 2.105 6.801 1 98.62 130 LEU B O 1
ATOM 2315 N N . TYR B 1 131 ? 3.449 0.726 5.066 1 98.62 131 TYR B N 1
ATOM 2316 C CA . TYR B 1 131 ? 2.916 1.752 4.176 1 98.62 131 TYR B CA 1
ATOM 2317 C C . TYR B 1 131 ? 1.64 2.357 4.746 1 98.62 131 TYR B C 1
ATOM 2319 O O . TYR B 1 131 ? 1.492 3.58 4.793 1 98.62 131 TYR B O 1
ATOM 2327 N N . THR B 1 132 ? 0.758 1.509 5.215 1 98.38 132 THR B N 1
ATOM 2328 C CA . THR B 1 132 ? -0.521 1.941 5.77 1 98.38 132 THR B CA 1
ATOM 2329 C C . THR B 1 132 ? -0.311 2.758 7.039 1 98.38 132 THR B C 1
ATOM 2331 O O . THR B 1 132 ? -0.944 3.799 7.227 1 98.38 132 THR B O 1
ATOM 2334 N N . VAL B 1 133 ? 0.565 2.281 7.871 1 97.62 133 VAL B N 1
ATOM 2335 C CA . VAL B 1 133 ? 0.842 2.98 9.117 1 97.62 133 VAL B CA 1
ATOM 2336 C C . VAL B 1 133 ? 1.417 4.363 8.82 1 97.62 133 VAL B C 1
ATOM 2338 O O . VAL B 1 133 ? 1.062 5.348 9.477 1 97.62 133 VAL B O 1
ATOM 2341 N N . ALA B 1 134 ? 2.301 4.434 7.816 1 97.56 134 ALA B N 1
ATOM 2342 C CA . ALA B 1 134 ? 2.857 5.727 7.422 1 97.56 134 ALA B CA 1
ATOM 2343 C C . ALA B 1 134 ? 1.755 6.684 6.984 1 97.56 134 ALA B C 1
ATOM 2345 O O . ALA B 1 134 ? 1.764 7.863 7.352 1 97.56 134 ALA B O 1
ATOM 2346 N N . ILE B 1 135 ? 0.862 6.203 6.254 1 95.94 135 ILE B N 1
ATOM 2347 C CA . ILE B 1 135 ? -0.247 7.008 5.754 1 95.94 135 ILE B CA 1
ATOM 2348 C C . ILE B 1 135 ? -1.108 7.48 6.922 1 95.94 135 ILE B C 1
ATOM 2350 O O . ILE B 1 135 ? -1.486 8.656 6.988 1 95.94 135 ILE B O 1
ATOM 2354 N N . LEU B 1 136 ? -1.439 6.59 7.844 1 95.31 136 LEU B N 1
ATOM 2355 C CA . LEU B 1 136 ? -2.25 6.941 9.008 1 95.31 136 LEU B CA 1
ATOM 2356 C C . LEU B 1 136 ? -1.563 8.016 9.844 1 95.31 136 LEU B C 1
ATOM 2358 O O . LEU B 1 136 ? -2.217 8.938 10.336 1 95.31 136 LEU B O 1
ATOM 2362 N N . LEU B 1 137 ? -0.299 7.867 10 1 94.62 137 LEU B N 1
ATOM 2363 C CA . LEU B 1 137 ? 0.458 8.844 10.781 1 94.62 137 LEU B CA 1
ATOM 2364 C C . LEU B 1 137 ? 0.459 10.203 10.094 1 94.62 137 LEU B C 1
ATOM 2366 O O . LEU B 1 137 ? 0.379 11.242 10.758 1 94.62 137 LEU B O 1
ATOM 2370 N N . MET B 1 138 ? 0.562 10.203 8.789 1 93.06 138 MET B N 1
ATOM 2371 C CA . MET B 1 138 ? 0.498 11.453 8.047 1 93.06 138 MET B CA 1
ATOM 2372 C C . MET B 1 138 ? -0.879 12.094 8.18 1 93.06 138 MET B C 1
ATOM 2374 O O . MET B 1 138 ? -0.991 13.32 8.289 1 93.06 138 MET B O 1
ATOM 2378 N N . ALA B 1 139 ? -1.888 11.312 8.188 1 88.88 139 ALA B N 1
ATOM 2379 C CA . ALA B 1 139 ? -3.256 11.805 8.328 1 88.88 139 ALA B CA 1
ATOM 2380 C C . ALA B 1 139 ? -3.486 12.391 9.719 1 88.88 139 ALA B C 1
ATOM 2382 O O . ALA B 1 139 ? -4.273 13.32 9.891 1 88.88 139 ALA B O 1
ATOM 2383 N N . ALA B 1 140 ? -2.83 11.781 10.617 1 85.94 140 ALA B N 1
ATOM 2384 C CA . ALA B 1 140 ? -2.957 12.258 11.992 1 85.94 140 ALA B CA 1
ATOM 2385 C C . ALA B 1 140 ? -2.326 13.641 12.156 1 85.94 140 ALA B C 1
ATOM 2387 O O . ALA B 1 140 ? -2.691 14.391 13.062 1 85.94 140 ALA B O 1
ATOM 2388 N N . GLY B 1 141 ? -1.36 13.961 11.234 1 76.75 141 GLY B N 1
ATOM 2389 C CA . GLY B 1 141 ? -0.764 15.289 11.227 1 76.75 141 GLY B CA 1
ATOM 2390 C C . GLY B 1 141 ? 0.052 15.586 12.469 1 76.75 141 GLY B C 1
ATOM 2391 O O . GLY B 1 141 ? 0.86 14.766 12.898 1 76.75 141 GLY B O 1
ATOM 2392 N N . SER B 1 142 ? -0.218 16.781 12.93 1 64.44 142 SER B N 1
ATOM 2393 C CA . SER B 1 142 ? 0.548 17.312 14.047 1 64.44 142 SER B CA 1
ATOM 2394 C C . SER B 1 142 ? 0.446 16.422 15.273 1 64.44 142 SER B C 1
ATOM 2396 O O . SER B 1 142 ? 1.357 16.391 16.109 1 64.44 142 SER B O 1
ATOM 2398 N N . ASN B 1 143 ? -0.57 15.703 15.32 1 65.81 143 ASN B N 1
ATOM 2399 C CA . ASN B 1 143 ? -0.732 14.844 16.484 1 65.81 143 ASN B CA 1
ATOM 2400 C C . ASN B 1 143 ? 0.255 13.68 16.469 1 65.81 143 ASN B C 1
ATOM 2402 O O . ASN B 1 143 ? 0.526 13.078 17.5 1 65.81 143 ASN B O 1
ATOM 2406 N N . ALA B 1 144 ? 0.717 13.406 15.367 1 65.31 144 ALA B N 1
ATOM 2407 C CA . ALA B 1 144 ? 1.641 12.281 15.242 1 65.31 144 ALA B CA 1
ATOM 2408 C C . ALA B 1 144 ? 3.037 12.664 15.727 1 65.31 144 ALA B C 1
ATOM 2410 O O . ALA B 1 144 ? 3.855 11.797 16.031 1 65.31 144 ALA B O 1
ATOM 2411 N N . TYR B 1 145 ? 3.254 13.938 15.797 1 65.94 145 TYR B N 1
ATOM 2412 C CA . TYR B 1 145 ? 4.637 14.281 16.125 1 65.94 145 TYR B CA 1
ATOM 2413 C C . TYR B 1 145 ? 4.695 15.289 17.25 1 65.94 145 TYR B C 1
ATOM 2415 O O . TYR B 1 145 ? 5.695 15.992 17.422 1 65.94 145 TYR B O 1
ATOM 2423 N N . ILE B 1 146 ? 3.691 15.305 17.891 1 63.88 146 ILE B N 1
ATOM 2424 C CA . ILE B 1 146 ? 3.684 16.25 19 1 63.88 146 ILE B CA 1
ATOM 2425 C C . ILE B 1 146 ? 4.785 15.883 20 1 63.88 146 ILE B C 1
ATOM 2427 O O . ILE B 1 146 ? 5.48 16.766 20.516 1 63.88 146 ILE B O 1
ATOM 2431 N N . PHE B 1 147 ? 4.938 14.672 20.109 1 68.44 147 PHE B N 1
ATOM 2432 C CA . PHE B 1 147 ? 6.008 14.234 21 1 68.44 147 PHE B CA 1
ATOM 2433 C C . PHE B 1 147 ? 7.262 13.883 20.203 1 68.44 147 PHE B C 1
ATOM 2435 O O . PHE B 1 147 ? 7.539 12.711 19.953 1 68.44 147 PHE B O 1
ATOM 2442 N N . GLY B 1 148 ? 7.758 14.844 19.547 1 69.31 148 GLY B N 1
ATOM 2443 C CA . GLY B 1 148 ? 8.992 14.695 18.797 1 69.31 148 GLY B CA 1
ATOM 2444 C C . GLY B 1 148 ? 9.773 15.992 18.672 1 69.31 148 GLY B C 1
ATOM 2445 O O . GLY B 1 148 ? 9.352 17.031 19.203 1 69.31 148 GLY B O 1
ATOM 2446 N N . LEU B 1 149 ? 10.961 15.906 18.156 1 80.75 149 LEU B N 1
ATOM 2447 C CA . LEU B 1 149 ? 11.859 17.047 18.016 1 80.75 149 LEU B CA 1
ATOM 2448 C C . LEU B 1 149 ? 11.266 18.094 17.062 1 80.75 149 LEU B C 1
ATOM 2450 O O . LEU B 1 149 ? 11.758 19.219 16.984 1 80.75 149 LEU B O 1
ATOM 2454 N N . ASP B 1 150 ? 10.133 17.594 16.469 1 76.56 150 ASP B N 1
ATOM 2455 C CA . ASP B 1 150 ? 9.508 18.516 15.523 1 76.56 150 ASP B CA 1
ATOM 2456 C C . ASP B 1 150 ? 8.938 19.734 16.234 1 76.56 150 ASP B C 1
ATOM 2458 O O . ASP B 1 150 ? 8.781 20.797 15.633 1 76.56 150 ASP B O 1
ATOM 2462 N N . LYS B 1 151 ? 8.609 19.562 17.422 1 70 151 LYS B N 1
ATOM 2463 C CA . LYS B 1 151 ? 8.117 20.688 18.219 1 70 151 LYS B CA 1
ATOM 2464 C C . LYS B 1 151 ? 9.133 21.828 18.234 1 70 151 LYS B C 1
ATOM 2466 O O . LYS B 1 151 ? 8.758 23 18.297 1 70 151 LYS B O 1
ATOM 2471 N N . PHE B 1 152 ? 10.406 21.438 18.031 1 69.94 152 PHE B N 1
ATOM 2472 C CA . PHE B 1 152 ? 11.477 22.438 18.078 1 69.94 152 PHE B CA 1
ATOM 2473 C C . PHE B 1 152 ? 11.93 22.812 16.672 1 69.94 152 PHE B C 1
ATOM 2475 O O . PHE B 1 152 ? 12.328 23.953 16.422 1 69.94 152 PHE B O 1
ATOM 2482 N N . ILE B 1 153 ? 11.789 21.906 15.766 1 68.75 153 ILE B N 1
ATOM 2483 C CA . ILE B 1 153 ? 12.367 22.062 14.438 1 68.75 153 ILE B CA 1
ATOM 2484 C C . ILE B 1 153 ? 11.406 22.844 13.539 1 68.75 153 ILE B C 1
ATOM 2486 O O . ILE B 1 153 ? 11.812 23.797 12.859 1 68.75 153 ILE B O 1
ATOM 2490 N N . VAL B 1 154 ? 10.188 22.531 13.625 1 64.5 154 VAL B N 1
ATOM 2491 C CA . VAL B 1 154 ? 9.219 23.062 12.68 1 64.5 154 VAL B CA 1
ATOM 2492 C C . VAL B 1 154 ? 9.078 24.578 12.883 1 64.5 154 VAL B C 1
ATOM 2494 O O . VAL B 1 154 ? 9.109 25.344 11.914 1 64.5 154 VAL B O 1
ATOM 2497 N N . PRO B 1 155 ? 8.953 25.016 14.086 1 61.47 155 PRO B N 1
ATOM 2498 C CA . PRO B 1 155 ? 8.891 26.469 14.289 1 61.47 155 PRO B CA 1
ATOM 2499 C C . PRO B 1 155 ? 10.148 27.172 13.805 1 61.47 155 PRO B C 1
ATOM 2501 O O . PRO B 1 155 ? 10.07 28.297 13.305 1 61.47 155 PRO B O 1
ATOM 2504 N N . ARG B 1 156 ? 11.219 26.422 13.891 1 62.84 156 ARG B N 1
ATOM 2505 C CA . ARG B 1 156 ? 12.469 27.031 13.461 1 62.84 156 ARG B CA 1
ATOM 2506 C C . ARG B 1 156 ? 12.57 27.078 11.945 1 62.84 156 ARG B C 1
ATOM 2508 O O . ARG B 1 156 ? 13.062 28.062 11.383 1 62.84 156 ARG B O 1
ATOM 2515 N N . LEU B 1 157 ? 12.062 26.031 11.398 1 64.31 157 LEU B N 1
ATOM 2516 C CA . LEU B 1 157 ? 12.117 25.953 9.938 1 64.31 157 LEU B CA 1
ATOM 2517 C C . LEU B 1 157 ? 11.141 26.953 9.312 1 64.31 157 LEU B C 1
ATOM 2519 O O . LEU B 1 157 ? 11.438 27.547 8.273 1 64.31 157 LEU B O 1
ATOM 2523 N N . SER B 1 158 ? 9.953 27.047 9.836 1 61.91 158 SER B N 1
ATOM 2524 C CA . SER B 1 158 ? 8.961 27.984 9.344 1 61.91 158 SER B CA 1
ATOM 2525 C C . SER B 1 158 ? 9.461 29.422 9.445 1 61.91 158 SER B C 1
ATOM 2527 O O . SER B 1 158 ? 9.211 30.234 8.555 1 61.91 158 SER B O 1
ATOM 2529 N N . LYS B 1 159 ? 10.203 29.688 10.438 1 59.62 159 LYS B N 1
ATOM 2530 C CA . LYS B 1 159 ? 10.789 31.016 10.625 1 59.62 159 LYS B CA 1
ATOM 2531 C C . LYS B 1 159 ? 11.852 31.297 9.562 1 59.62 159 LYS B C 1
ATOM 2533 O O . LYS B 1 159 ? 11.945 32.406 9.07 1 59.62 159 LYS B O 1
ATOM 2538 N N . LEU B 1 160 ? 12.453 30.219 9.234 1 57.88 160 LEU B N 1
ATOM 2539 C CA . LEU B 1 160 ? 13.492 30.359 8.227 1 57.88 160 LEU B CA 1
ATOM 2540 C C . LEU B 1 160 ? 12.883 30.625 6.852 1 57.88 160 LEU B C 1
ATOM 2542 O O . LEU B 1 160 ? 13.438 31.391 6.062 1 57.88 160 LEU B O 1
ATOM 2546 N N . PHE B 1 161 ? 11.812 29.875 6.641 1 58.78 161 PHE B N 1
ATOM 2547 C CA . PHE B 1 161 ? 11.156 30.062 5.355 1 58.78 161 PHE B CA 1
ATOM 2548 C C . PHE B 1 161 ? 10.359 31.375 5.332 1 58.78 161 PHE B C 1
ATOM 2550 O O . PHE B 1 161 ? 10.203 31.984 4.281 1 58.78 161 PHE B O 1
ATOM 2557 N N . ASN B 1 162 ? 9.703 31.703 6.348 1 55.59 162 ASN B N 1
ATOM 2558 C CA . ASN B 1 162 ? 8.977 32.969 6.414 1 55.59 162 ASN B CA 1
ATOM 2559 C C . ASN B 1 162 ? 9.93 34.156 6.508 1 55.59 162 ASN B C 1
ATOM 2561 O O . ASN B 1 162 ? 9.57 35.281 6.125 1 55.59 162 ASN B O 1
ATOM 2565 N N . LYS B 1 163 ? 11.031 34.062 7.145 1 53.5 163 LYS B N 1
ATOM 2566 C CA . LYS B 1 163 ? 11.945 35.188 7.211 1 53.5 163 LYS B CA 1
ATOM 2567 C C . LYS B 1 163 ? 12.367 35.625 5.816 1 53.5 163 LYS B C 1
ATOM 2569 O O . LYS B 1 163 ? 12.555 36.844 5.57 1 53.5 163 LYS B O 1
ATOM 2574 N N . ASN B 1 164 ? 12.469 34.656 4.918 1 46.97 164 ASN B N 1
ATOM 2575 C CA . ASN B 1 164 ? 12.953 35.188 3.646 1 46.97 164 ASN B CA 1
ATOM 2576 C C . ASN B 1 164 ? 11.883 36 2.924 1 46.97 164 ASN B C 1
ATOM 2578 O O . ASN B 1 164 ? 12.117 36.5 1.818 1 46.97 164 ASN B O 1
ATOM 2582 N N . SER B 1 165 ? 10.617 35.781 3.295 1 43.62 165 SER B N 1
ATOM 2583 C CA . SER B 1 165 ? 9.641 36.562 2.535 1 43.62 165 SER B CA 1
ATOM 2584 C C . SER B 1 165 ? 9.594 38.031 3.01 1 43.62 165 SER B C 1
ATOM 2586 O O . SER B 1 165 ? 8.695 38.781 2.635 1 43.62 165 SER B O 1
ATOM 2588 N N . ASN B 1 166 ? 10.367 38.375 4.035 1 40.47 166 ASN B N 1
ATOM 2589 C CA . ASN B 1 166 ? 10.461 39.812 4.285 1 40.47 166 ASN B CA 1
ATOM 2590 C C . ASN B 1 166 ? 11.133 40.562 3.127 1 40.47 166 ASN B C 1
ATOM 2592 O O . ASN B 1 166 ? 12.352 40.719 3.123 1 40.47 166 ASN B O 1
ATOM 2596 N N . ILE B 1 167 ? 10.773 40.219 1.892 1 37.53 167 ILE B N 1
ATOM 2597 C CA . ILE B 1 167 ? 11.117 41.156 0.833 1 37.53 167 ILE B CA 1
ATOM 2598 C C . ILE B 1 167 ? 10.477 42.5 1.119 1 37.53 167 ILE B C 1
ATOM 2600 O O . ILE B 1 167 ? 9.25 42.625 1.111 1 37.53 167 ILE B O 1
ATOM 2604 N N . LYS B 1 168 ? 11.016 43.344 1.914 1 40.94 168 LYS B N 1
ATOM 2605 C CA . LYS B 1 168 ? 10.789 44.781 1.957 1 40.94 168 LYS B CA 1
ATOM 2606 C C . LYS B 1 168 ? 10.672 45.375 0.55 1 40.94 168 LYS B C 1
ATOM 2608 O O . LYS B 1 168 ? 11.578 45.219 -0.269 1 40.94 168 LYS B O 1
ATOM 2613 N N . THR B 1 169 ? 9.484 45.469 0.086 1 36.22 169 THR B N 1
ATOM 2614 C CA . THR B 1 169 ? 9.195 46.375 -1.029 1 36.22 169 THR B CA 1
ATOM 2615 C C . THR B 1 169 ? 9.852 47.719 -0.813 1 36.22 169 THR B C 1
ATOM 2617 O O . THR B 1 169 ? 9.469 48.469 0.098 1 36.22 169 THR B O 1
ATOM 2620 N N . LEU B 1 170 ? 11.117 47.812 -0.929 1 34.38 170 LEU B N 1
ATOM 2621 C CA . LEU B 1 170 ? 11.82 49.094 -1.091 1 34.38 170 LEU B CA 1
ATOM 2622 C C . LEU B 1 170 ? 11.195 49.906 -2.213 1 34.38 170 LEU B C 1
ATOM 2624 O O . LEU B 1 170 ? 11.734 50.969 -2.586 1 34.38 170 LEU B O 1
ATOM 2628 N N . THR B 1 171 ? 9.844 49.969 -2.365 1 29.41 171 THR B N 1
ATOM 2629 C CA . THR B 1 171 ? 9.445 51.188 -3.051 1 29.41 171 THR B CA 1
ATOM 2630 C C . THR B 1 171 ? 9.312 52.344 -2.062 1 29.41 171 THR B C 1
ATOM 2632 O O . THR B 1 171 ? 8.922 52.156 -0.911 1 29.41 171 THR B O 1
#

Radius of gyration: 22.99 Å; Cα contacts (8 Å, |Δi|>4): 458; chains: 2; bounding box: 72×75×48 Å

Nearest PDB structures (foldseek):
  6wm3-assembly1_3  TM=2.094E-01  e=3.606E+00  Homo sapiens
  9bru-assembly1_k  TM=2.309E-01  e=4.781E+00  Mus musculus
  7u4t-assembly1_9  TM=2.041E-01  e=5.011E+00  Homo sapiens
  7u8p-assembly1_o  TM=2.019E-01  e=7.300E+00  Sus scrofa
  6wm3-assembly1_3  TM=2.094E-01  e=2.682E+00  Homo sapiens

Secondary structure (DSSP, 8-state):
--STTSHHHHHHHHHHHHHHHHHHHHHHHHHHT-TTTSSTTTTHHHHHHHHHHHHTT-SSS-SS-HHHHHHIIIIIGGGHHHHHHHHHHHHHHHHHHHHHTSSHHHHHHHHHHHHHHHHHTT--TTHHHHHHHHHHHHHHGGGGSSSSTHHHHHHHHHHHHHHTT------/--STTSHHHHHHHHHHHHHHHHHHHHHHHHHHT-TTTSSTTTTHHHHHHHHHHHHTT-SSS-SS-HHHHHHIIIIIGGGHHHHHHHHHHHHHHHHHHHHHTSSHHHHHHHHHHHHHHHHHTT--TTHHHHHHHHHHHHHHGGGGSTTSTHHHHHHHHHHHHHHTT------

pLDDT: mean 87.11, std 17.9, range [28.0, 98.69]

Solvent-accessible surface area (backbone atoms only — not comparable to full-atom values): 16692 Å² total; per-residue (Å²): 121,64,72,69,64,33,70,68,43,32,53,53,34,36,52,49,35,35,51,52,9,49,55,30,33,54,56,14,51,62,28,59,74,26,43,35,29,38,66,94,42,38,13,51,51,46,42,54,53,52,51,51,23,49,64,34,42,50,78,96,78,30,30,12,42,67,72,53,40,48,44,40,64,70,49,46,56,80,38,21,45,62,50,21,46,49,53,28,50,47,30,34,52,26,10,51,17,30,56,51,15,38,60,40,69,60,21,38,50,52,46,33,51,49,28,50,51,42,25,47,41,49,42,28,36,64,31,60,58,53,32,49,51,34,52,53,42,58,70,52,40,68,45,33,33,57,85,22,46,29,68,62,45,48,63,53,49,50,48,57,60,54,54,67,63,67,65,72,74,84,114,119,65,73,71,65,32,70,68,44,33,51,53,34,36,52,50,36,35,51,52,10,48,56,30,32,55,55,12,52,62,29,60,73,25,43,35,28,40,62,93,42,38,13,52,50,46,41,52,52,52,51,51,23,48,64,33,44,49,76,96,78,32,30,12,43,66,72,52,40,48,43,41,64,70,48,46,56,80,38,21,44,61,50,22,46,48,51,27,50,47,31,34,52,27,10,51,16,30,56,49,15,39,60,38,68,61,20,36,50,51,45,32,51,50,29,52,49,42,25,47,40,50,43,28,36,66,31,60,58,54,31,50,51,34,50,52,41,58,70,51,40,69,45,33,32,59,84,21,47,29,67,61,45,50,63,52,49,50,47,57,61,53,54,66,63,66,64,73,74,80,116

Foldseek 3Di:
DVVCVPPVVLVVLLVLLLVLLVVLQVVLVVLCVDCCLPNDNRLNVVLVLLVVLLVQCDDDDGQADPVLNCCSVPPCNVVRRVVSVCSNVLSNVLSVCSNQLNVPLVSLVSLLVVLVSCSNSRDHVCSVVSNVSSVVSVVSPCSSRVPHCCVVVVVVVVCVVVVVVPPPPPD/DVVCVDPVVLVVLLVLLLVLLVVLQVVLVVLCVDCCLPNPNRLNVVLVLLVVLLVQCDDDDGQADPVLNCCSVPPCNVVRRVVSVCSNVLSNVLSVCSNQLNVPLVSLVSLLVVLVNCSNSRDHVCSVVSNVSSVVSVVSPPSSRVPHCCVVVVVVVVCVVVVVVPPPPPD